Protein AF-A0A0M0JWH8-F1 (afdb_monomer_lite)

Structure (mmCIF, N/CA/C/O backbone):
data_AF-A0A0M0JWH8-F1
#
_entry.id   AF-A0A0M0JWH8-F1
#
loop_
_atom_site.group_PDB
_atom_site.id
_atom_site.type_symbol
_atom_site.label_atom_id
_atom_site.label_alt_id
_atom_site.label_comp_id
_atom_site.label_asym_id
_atom_site.label_entity_id
_atom_site.label_seq_id
_atom_site.pdbx_PDB_ins_code
_atom_site.Cartn_x
_atom_site.Cartn_y
_atom_site.Cartn_z
_atom_site.occupancy
_atom_site.B_iso_or_equiv
_atom_site.auth_seq_id
_atom_site.auth_comp_id
_atom_site.auth_asym_id
_atom_site.auth_atom_id
_atom_site.pdbx_PDB_model_num
ATOM 1 N N . ALA A 1 1 ? 36.323 41.479 20.343 1.00 42.81 1 ALA A N 1
ATOM 2 C CA . ALA A 1 1 ? 35.524 40.242 20.405 1.00 42.81 1 ALA A CA 1
ATOM 3 C C . ALA A 1 1 ? 34.343 40.449 19.475 1.00 42.81 1 ALA A C 1
ATOM 5 O O . ALA A 1 1 ? 33.615 41.409 19.679 1.00 42.81 1 ALA A O 1
ATOM 6 N N . ALA A 1 2 ? 34.270 39.688 18.384 1.00 35.59 2 ALA A N 1
ATOM 7 C CA . ALA A 1 2 ? 33.198 39.810 17.402 1.00 35.59 2 ALA A CA 1
ATOM 8 C C . ALA A 1 2 ? 31.952 39.082 17.929 1.00 35.59 2 ALA A C 1
ATOM 10 O O . ALA A 1 2 ? 32.069 37.946 18.383 1.00 35.59 2 ALA A O 1
ATOM 11 N N . GLU A 1 3 ? 30.804 39.758 17.916 1.00 34.75 3 GLU A N 1
ATOM 12 C CA . GLU A 1 3 ? 29.498 39.186 18.253 1.00 34.75 3 GLU A CA 1
ATOM 13 C C . GLU A 1 3 ? 29.056 38.210 17.155 1.00 34.75 3 GLU A C 1
ATOM 15 O O . GLU A 1 3 ? 29.016 38.563 15.974 1.00 34.75 3 GLU A O 1
ATOM 20 N N . GLU A 1 4 ? 28.730 36.976 17.541 1.00 36.03 4 GLU A N 1
ATOM 21 C CA . GLU A 1 4 ? 28.078 36.006 16.660 1.00 36.03 4 GLU A CA 1
ATOM 22 C C . GLU A 1 4 ? 26.593 36.372 16.473 1.00 36.03 4 GLU A C 1
ATOM 24 O O . GLU A 1 4 ? 25.917 36.715 17.448 1.00 36.03 4 GLU A O 1
ATOM 29 N N . PRO A 1 5 ? 26.045 36.291 15.247 1.00 36.03 5 PRO A N 1
ATOM 30 C CA . PRO A 1 5 ? 24.638 36.581 15.003 1.00 36.03 5 PRO A CA 1
ATOM 31 C C . PRO A 1 5 ? 23.727 35.443 15.510 1.00 36.03 5 PRO A C 1
ATOM 33 O O . PRO A 1 5 ? 24.122 34.273 15.497 1.00 36.03 5 PRO A O 1
ATOM 36 N N . PRO A 1 6 ? 22.483 35.754 15.924 1.00 34.53 6 PRO A N 1
ATOM 37 C CA . PRO A 1 6 ? 21.576 34.780 16.518 1.00 34.53 6 PRO A CA 1
ATOM 38 C C . PRO A 1 6 ? 21.151 33.719 15.499 1.00 34.53 6 PRO A C 1
ATOM 40 O O . PRO A 1 6 ? 20.717 34.016 14.383 1.00 34.53 6 PRO A O 1
ATOM 43 N N . THR A 1 7 ? 21.249 32.457 15.907 1.00 35.84 7 THR A N 1
ATOM 44 C CA . THR A 1 7 ? 20.793 31.300 15.138 1.00 35.84 7 THR A CA 1
ATOM 45 C C . THR A 1 7 ? 19.267 31.289 15.065 1.00 35.84 7 THR A C 1
ATOM 47 O O . THR A 1 7 ? 18.572 31.036 16.046 1.00 35.84 7 THR A O 1
ATOM 50 N N . VAL A 1 8 ? 18.732 31.552 13.873 1.00 34.66 8 VAL A N 1
ATOM 51 C CA . VAL A 1 8 ? 17.313 31.350 13.558 1.00 34.66 8 VAL A CA 1
ATOM 52 C C . VAL A 1 8 ? 17.021 29.841 13.597 1.00 34.66 8 VAL A C 1
ATOM 54 O O . VAL A 1 8 ? 17.705 29.081 12.900 1.00 34.66 8 VAL A O 1
ATOM 57 N N . PRO A 1 9 ? 16.034 29.362 14.378 1.00 31.28 9 PRO A N 1
ATOM 58 C CA . PRO A 1 9 ? 15.646 27.958 14.359 1.00 31.28 9 PRO A CA 1
ATOM 59 C C . PRO A 1 9 ? 15.137 27.588 12.965 1.00 31.28 9 PRO A C 1
ATOM 61 O O . PRO A 1 9 ? 14.167 28.163 12.475 1.00 31.28 9 PRO A O 1
ATOM 64 N N . LYS A 1 10 ? 15.793 26.619 12.319 1.00 32.31 10 LYS A N 1
ATOM 65 C CA . LYS A 1 10 ? 15.297 26.023 11.076 1.00 32.31 10 LYS A CA 1
ATOM 66 C C . LYS A 1 10 ? 13.922 25.415 11.349 1.00 32.31 10 LYS A C 1
ATOM 68 O O . LYS A 1 10 ? 13.811 24.473 12.135 1.00 32.31 10 LYS A O 1
ATOM 73 N N . GLU A 1 11 ? 12.897 25.938 10.683 1.00 28.02 11 GLU A N 1
ATOM 74 C CA . GLU A 1 11 ? 11.601 25.278 10.569 1.00 28.02 11 GLU A CA 1
ATOM 75 C C . GLU A 1 11 ? 11.820 23.827 10.135 1.00 28.02 11 GLU A C 1
ATOM 77 O O . GLU A 1 11 ? 12.423 23.538 9.095 1.00 28.02 11 GLU A O 1
ATOM 82 N N . LYS A 1 12 ? 11.341 22.893 10.959 1.00 27.98 12 LYS A N 1
ATOM 83 C CA . LYS A 1 12 ? 11.212 21.496 10.562 1.00 27.98 12 LYS A CA 1
ATOM 84 C C . LYS A 1 12 ? 10.189 21.458 9.432 1.00 27.98 12 LYS A C 1
ATOM 86 O O . LYS A 1 12 ? 8.992 21.536 9.687 1.00 27.98 12 LYS A O 1
ATOM 91 N N . ARG A 1 13 ? 10.663 21.328 8.188 1.00 27.75 13 ARG A N 1
ATOM 92 C CA . ARG A 1 13 ? 9.831 20.856 7.076 1.00 27.75 13 ARG A CA 1
ATOM 93 C C . ARG A 1 13 ? 9.128 19.586 7.549 1.00 27.75 13 ARG A C 1
ATOM 95 O O . ARG A 1 13 ? 9.796 18.609 7.888 1.00 27.75 13 ARG A O 1
ATOM 102 N N . GLY A 1 14 ? 7.801 19.643 7.627 1.00 26.75 14 GLY A N 1
ATOM 103 C CA . GLY A 1 14 ? 6.960 18.500 7.940 1.00 26.75 14 GLY A CA 1
ATOM 104 C C . GLY A 1 14 ? 7.231 17.395 6.929 1.00 26.75 14 GLY A C 1
ATOM 105 O O . GLY A 1 14 ? 6.868 17.511 5.763 1.00 26.75 14 GLY A O 1
ATOM 106 N N . GLY A 1 15 ? 7.921 16.348 7.373 1.00 25.06 15 GLY A N 1
ATOM 107 C CA . GLY A 1 15 ? 8.004 15.103 6.635 1.00 25.06 15 GLY A CA 1
ATOM 108 C C . GLY A 1 15 ? 6.653 14.415 6.739 1.00 25.06 15 GLY A C 1
ATOM 109 O O . GLY A 1 15 ? 6.303 13.909 7.802 1.00 25.06 15 GLY A O 1
ATOM 110 N N . SER A 1 16 ? 5.894 14.405 5.648 1.00 31.00 16 SER A N 1
ATOM 111 C CA . SER A 1 16 ? 4.819 13.439 5.450 1.00 31.00 16 SER A CA 1
ATOM 112 C C . SER A 1 16 ? 5.460 12.051 5.368 1.00 31.00 16 SER A C 1
ATOM 114 O O . SER A 1 16 ? 5.887 11.610 4.300 1.00 31.00 16 SER A O 1
ATOM 116 N N . GLY A 1 17 ? 5.600 11.386 6.513 1.00 29.92 17 GLY A N 1
ATOM 117 C CA . GLY A 1 17 ? 6.014 9.988 6.607 1.00 29.92 17 GLY A CA 1
ATOM 118 C C . GLY A 1 17 ? 4.892 9.070 6.127 1.00 29.92 17 GLY A C 1
ATOM 119 O O . GLY A 1 17 ? 4.278 8.386 6.931 1.00 29.92 17 GLY A O 1
ATOM 120 N N . GLY A 1 18 ? 4.582 9.116 4.831 1.00 31.77 18 GLY A N 1
ATOM 121 C CA . GLY A 1 18 ? 3.594 8.269 4.156 1.00 31.77 18 GLY A CA 1
ATOM 122 C C . GLY A 1 18 ? 4.252 7.065 3.485 1.00 31.77 18 GLY A C 1
ATOM 123 O O . GLY A 1 18 ? 4.118 6.883 2.277 1.00 31.77 18 GLY A O 1
ATOM 124 N N . GLY A 1 19 ? 5.046 6.307 4.243 1.00 34.28 19 GLY A N 1
ATOM 125 C CA . GLY A 1 19 ? 5.592 5.024 3.796 1.00 34.28 19 GLY A CA 1
ATOM 126 C C . GLY A 1 19 ? 4.713 3.873 4.293 1.00 34.28 19 GLY A C 1
ATOM 127 O O . GLY A 1 19 ? 4.148 4.006 5.376 1.00 34.28 19 GLY A O 1
ATOM 128 N N . PRO A 1 20 ? 4.593 2.762 3.545 1.00 44.62 20 PRO A N 1
ATOM 129 C CA . PRO A 1 20 ? 3.779 1.625 3.962 1.00 44.62 20 PRO A CA 1
ATOM 130 C C . PRO A 1 20 ? 4.203 1.086 5.333 1.00 44.62 20 PRO A C 1
ATOM 132 O O . PRO A 1 20 ? 5.379 1.127 5.706 1.00 44.62 20 PRO A O 1
ATOM 135 N N . LEU A 1 21 ? 3.228 0.582 6.093 1.00 50.22 21 LEU A N 1
ATOM 136 C CA . LEU A 1 21 ? 3.466 0.027 7.418 1.00 50.22 21 LEU A CA 1
ATOM 137 C C . LEU A 1 21 ? 4.026 -1.381 7.229 1.00 50.22 21 LEU A C 1
ATOM 139 O O . LEU A 1 21 ? 3.286 -2.352 7.076 1.00 50.22 21 LEU A O 1
ATOM 143 N N . TYR A 1 22 ? 5.353 -1.496 7.245 1.00 42.81 22 TYR A N 1
ATOM 144 C CA . TYR A 1 22 ? 6.014 -2.786 7.387 1.00 42.81 22 TYR A CA 1
ATOM 145 C C . TYR A 1 22 ? 5.695 -3.317 8.785 1.00 42.81 22 TYR A C 1
ATOM 147 O O . TYR A 1 22 ? 6.278 -2.886 9.781 1.00 42.81 22 TYR A O 1
ATOM 155 N N . VAL A 1 23 ? 4.706 -4.209 8.859 1.00 42.69 23 VAL A N 1
ATOM 156 C CA . VAL A 1 23 ? 4.233 -4.814 10.106 1.00 42.69 23 VAL A CA 1
ATOM 157 C C . VAL A 1 23 ? 5.424 -5.425 10.844 1.00 42.69 23 VAL A C 1
ATOM 159 O O . VAL A 1 23 ? 6.071 -6.358 10.362 1.00 42.69 23 VAL A O 1
ATOM 162 N N . GLN A 1 24 ? 5.718 -4.895 12.029 1.00 37.91 24 GLN A N 1
ATOM 163 C CA . GLN A 1 24 ? 6.741 -5.421 12.920 1.00 37.91 24 GLN A CA 1
ATOM 164 C C . GLN A 1 24 ? 6.285 -6.808 13.413 1.00 37.91 24 GLN A C 1
ATOM 166 O O . GLN A 1 24 ? 5.432 -6.920 14.283 1.00 37.91 24 GLN A O 1
ATOM 171 N N . GLY A 1 25 ? 6.824 -7.872 12.807 1.00 35.69 25 GLY A N 1
ATOM 172 C CA . GLY A 1 25 ? 6.845 -9.245 13.327 1.00 35.69 25 GLY A CA 1
ATOM 173 C C . GLY A 1 25 ? 5.521 -9.814 13.857 1.00 35.69 25 GLY A C 1
ATOM 174 O O . GLY A 1 25 ? 5.351 -9.954 15.065 1.00 35.69 25 GLY A O 1
ATOM 175 N N . TYR A 1 26 ? 4.627 -10.261 12.971 1.00 39.44 26 TYR A N 1
ATOM 176 C CA . TYR A 1 26 ? 3.437 -11.019 13.379 1.00 39.44 26 TYR A CA 1
ATOM 177 C C . TYR A 1 26 ? 3.696 -12.539 13.337 1.00 39.44 26 TYR A C 1
ATOM 179 O O . TYR A 1 26 ? 3.990 -13.086 12.274 1.00 39.44 26 TYR A O 1
ATOM 187 N N . ARG A 1 27 ? 3.574 -13.236 14.480 1.00 31.52 27 ARG A N 1
ATOM 188 C CA . ARG A 1 27 ? 3.570 -14.716 14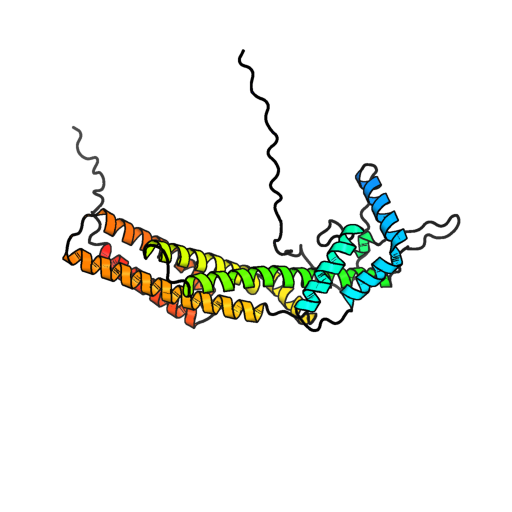.575 1.00 31.52 27 ARG A CA 1
ATOM 189 C C . ARG A 1 27 ? 2.148 -15.273 14.345 1.00 31.52 27 ARG A C 1
ATOM 191 O O . ARG A 1 27 ? 1.199 -14.603 14.741 1.00 31.52 27 ARG A O 1
ATOM 198 N N . PRO A 1 28 ? 1.975 -16.480 13.769 1.00 35.69 28 PRO A N 1
ATOM 199 C CA . PRO A 1 28 ? 0.660 -17.116 13.651 1.00 35.69 28 PRO A CA 1
ATOM 200 C C . PRO A 1 28 ? 0.138 -17.564 15.034 1.00 35.69 28 PRO A C 1
ATOM 202 O O . PRO A 1 28 ? 0.901 -18.096 15.841 1.00 35.69 28 PRO A O 1
ATOM 205 N N . GLU A 1 29 ? -1.143 -17.308 15.320 1.00 45.59 29 GLU A N 1
ATOM 206 C CA . GLU A 1 29 ? -1.825 -17.511 16.617 1.00 45.59 29 GLU A CA 1
ATOM 207 C C . GLU A 1 29 ? -2.342 -18.953 16.824 1.00 45.59 29 GLU A C 1
ATOM 209 O O . GLU A 1 29 ? -2.781 -19.551 15.852 1.00 45.59 29 GLU A O 1
ATOM 214 N N . VAL A 1 30 ? -2.387 -19.444 18.084 1.00 34.66 30 VAL A N 1
ATOM 215 C CA . VAL A 1 30 ? -3.575 -20.073 18.748 1.00 34.66 30 VAL A CA 1
ATOM 216 C C . VAL A 1 30 ? -3.437 -19.987 20.290 1.00 34.66 30 VAL A C 1
ATOM 218 O O . VAL A 1 30 ? -3.543 -20.976 21.014 1.00 34.66 30 VAL A O 1
ATOM 221 N N . VAL A 1 31 ? -3.159 -18.808 20.843 1.00 39.09 31 VAL A N 1
ATOM 222 C CA . VAL A 1 31 ? -3.282 -18.580 22.296 1.00 39.09 31 VAL A CA 1
ATOM 223 C C . VAL A 1 31 ? -3.990 -17.247 22.453 1.00 39.09 31 VAL A C 1
ATOM 225 O O . VAL A 1 31 ? -3.528 -16.275 21.859 1.00 39.09 31 VAL A O 1
ATOM 228 N N . LYS A 1 32 ? -5.102 -17.192 23.206 1.00 45.38 32 LYS A N 1
ATOM 229 C CA . LYS A 1 32 ? -5.720 -15.916 23.607 1.00 45.38 32 LYS A CA 1
ATOM 230 C C . LYS A 1 32 ? -4.598 -15.015 24.122 1.00 45.38 32 LYS A C 1
ATOM 232 O O . LYS A 1 32 ? -3.986 -15.350 25.137 1.00 45.38 32 LYS A O 1
ATOM 237 N N . LYS A 1 33 ? -4.275 -13.943 23.392 1.00 55.84 33 LYS A N 1
ATOM 238 C CA . LYS A 1 33 ? -3.241 -12.998 23.816 1.00 55.84 33 LYS A CA 1
ATOM 239 C C . LYS A 1 33 ? -3.639 -12.473 25.192 1.00 55.84 33 LYS A C 1
ATOM 241 O O . LYS A 1 33 ? -4.746 -11.976 25.384 1.00 55.84 33 LYS A O 1
ATOM 246 N N . THR A 1 34 ? -2.748 -12.619 26.165 1.00 66.06 34 THR A N 1
ATOM 247 C CA . THR A 1 34 ? -2.891 -11.930 27.444 1.00 66.06 34 THR A CA 1
ATOM 248 C C . THR A 1 34 ? -2.797 -10.435 27.155 1.00 66.06 34 THR A C 1
ATOM 250 O O . THR A 1 34 ? -1.824 -9.999 26.546 1.00 66.06 34 THR A O 1
ATOM 253 N N . ARG A 1 35 ? -3.814 -9.657 27.535 1.00 75.56 35 ARG A N 1
ATOM 254 C CA . ARG A 1 35 ? -3.833 -8.208 27.290 1.00 75.56 35 ARG A CA 1
ATOM 255 C C . ARG A 1 35 ? -2.775 -7.518 28.146 1.00 75.56 35 ARG A C 1
ATOM 257 O O . ARG A 1 35 ? -2.610 -7.845 29.326 1.00 75.56 35 ARG A O 1
ATOM 264 N N . HIS A 1 36 ? -2.056 -6.571 27.559 1.00 71.94 36 HIS A N 1
ATOM 265 C CA . HIS A 1 36 ? -0.903 -5.918 28.172 1.00 71.94 36 HIS A CA 1
ATOM 266 C C . HIS A 1 36 ? -1.046 -4.390 28.115 1.00 71.94 36 HIS A C 1
ATOM 268 O O . HIS A 1 36 ? -0.261 -3.718 27.444 1.00 71.94 36 HIS A O 1
ATOM 274 N N . PRO A 1 37 ? -2.010 -3.800 28.853 1.00 74.06 37 PRO A N 1
ATOM 275 C CA . PRO A 1 37 ? -2.165 -2.349 28.896 1.00 74.06 37 PRO A CA 1
ATOM 276 C C . PRO A 1 37 ? -0.864 -1.692 29.372 1.00 74.06 37 PRO A C 1
ATOM 278 O O . PRO A 1 37 ? -0.324 -2.039 30.430 1.00 74.06 37 PRO A O 1
ATOM 281 N N . LYS A 1 38 ? -0.348 -0.711 28.620 1.00 75.69 38 LYS A N 1
ATOM 282 C CA . LYS A 1 38 ? 0.916 -0.053 28.975 1.00 75.69 38 LYS A CA 1
ATOM 283 C C . LYS A 1 38 ? 0.771 0.687 30.299 1.00 75.69 38 LYS A C 1
ATOM 285 O O . LYS A 1 38 ? -0.039 1.610 30.435 1.00 75.69 38 LYS A O 1
ATOM 290 N N . GLN A 1 39 ? 1.627 0.338 31.254 1.00 70.25 39 GLN A N 1
ATOM 291 C CA . GLN A 1 39 ? 1.740 1.047 32.522 1.00 70.25 39 GLN A CA 1
ATOM 292 C C . GLN A 1 39 ? 2.469 2.376 32.314 1.00 70.25 39 GLN A C 1
ATOM 294 O O . GLN A 1 39 ? 3.685 2.417 32.146 1.00 70.25 39 GLN A O 1
ATOM 299 N N . VAL A 1 40 ? 1.725 3.481 32.340 1.00 70.44 40 VAL A N 1
ATOM 300 C CA . VAL A 1 40 ? 2.310 4.825 32.281 1.00 70.44 40 VAL A CA 1
ATOM 301 C C . VAL A 1 40 ? 2.591 5.311 33.698 1.00 70.44 40 VAL A C 1
ATOM 303 O O . VAL A 1 40 ? 1.674 5.488 34.504 1.00 70.44 40 VAL A O 1
ATOM 306 N N . GLN A 1 41 ? 3.869 5.526 34.011 1.00 56.81 41 GLN A N 1
ATOM 307 C CA . GLN A 1 41 ? 4.282 6.130 35.276 1.00 56.81 41 GLN A CA 1
ATOM 308 C C . GLN A 1 41 ? 4.093 7.657 35.239 1.00 56.81 41 GLN A C 1
ATOM 310 O O . GLN A 1 41 ? 3.977 8.266 34.178 1.00 56.81 41 GLN A O 1
ATOM 315 N N . LYS A 1 42 ? 3.973 8.263 36.428 1.00 69.00 42 LYS A N 1
ATOM 316 C CA . LYS A 1 42 ? 3.608 9.676 36.656 1.00 69.00 42 LYS A CA 1
ATOM 317 C C . LYS A 1 42 ? 4.301 10.647 35.685 1.00 69.00 42 LYS A C 1
ATOM 319 O O . LYS A 1 42 ? 5.472 10.487 35.374 1.00 69.00 42 LYS A O 1
ATOM 324 N N . GLY A 1 43 ? 3.606 11.720 35.307 1.00 79.88 43 GLY A N 1
ATOM 325 C CA . GLY A 1 43 ? 4.173 12.801 34.500 1.00 79.88 43 GLY A CA 1
ATOM 326 C C . GLY A 1 43 ? 3.227 13.281 33.404 1.00 79.88 43 GLY A C 1
ATOM 327 O O . GLY A 1 43 ? 2.014 13.071 33.476 1.00 79.88 43 GLY A O 1
ATOM 328 N N . LEU A 1 44 ? 3.796 13.927 32.385 1.00 78.19 44 LEU A N 1
ATOM 329 C CA . LEU A 1 44 ? 3.060 14.484 31.246 1.00 78.19 44 LEU A CA 1
ATOM 330 C C . LEU A 1 44 ? 2.268 13.395 30.499 1.00 78.19 44 LEU A C 1
ATOM 332 O O . LEU A 1 44 ? 1.090 13.580 30.206 1.00 78.19 44 LEU A O 1
ATOM 336 N N . GLU A 1 45 ? 2.885 12.232 30.271 1.00 80.00 45 GLU A N 1
ATOM 337 C CA . GLU A 1 45 ? 2.272 11.086 29.583 1.00 80.00 45 GLU A CA 1
ATOM 338 C C . GLU A 1 45 ? 1.043 10.555 30.339 1.00 80.00 45 GLU A C 1
ATOM 340 O O . GLU A 1 45 ? 0.008 10.287 29.733 1.00 80.00 45 GLU A O 1
ATOM 345 N N . ALA A 1 46 ? 1.093 10.505 31.676 1.00 81.19 46 ALA A N 1
ATOM 346 C CA . ALA A 1 46 ? -0.052 10.106 32.496 1.00 81.19 46 ALA A CA 1
ATOM 347 C C . ALA A 1 46 ? -1.215 11.111 32.396 1.00 81.19 46 ALA A C 1
ATOM 349 O O . ALA A 1 46 ? -2.383 10.717 32.378 1.00 81.19 46 ALA A O 1
ATOM 350 N N . ALA A 1 47 ? -0.914 12.412 32.300 1.00 81.88 47 ALA A N 1
ATOM 351 C CA . ALA A 1 47 ? -1.928 13.446 32.100 1.00 81.88 47 ALA A CA 1
ATOM 352 C C . ALA A 1 47 ? -2.569 13.356 30.704 1.00 81.88 47 ALA A C 1
ATOM 354 O O . ALA A 1 47 ? -3.793 13.454 30.590 1.00 81.88 47 ALA A O 1
ATOM 355 N N . PHE A 1 48 ? -1.770 13.111 29.659 1.00 83.56 48 PHE A N 1
ATOM 356 C CA . PHE A 1 48 ? -2.270 12.847 28.307 1.00 83.56 48 PHE A CA 1
ATOM 357 C C . PHE A 1 48 ? -3.144 11.592 28.261 1.00 83.56 48 PHE A C 1
ATOM 359 O O . PHE A 1 48 ? -4.271 11.656 27.768 1.00 83.56 48 PHE A O 1
ATOM 366 N N . ARG A 1 49 ? -2.691 10.486 28.864 1.00 84.69 49 ARG A N 1
ATOM 367 C CA . ARG A 1 49 ? -3.466 9.241 28.944 1.00 84.69 49 ARG A CA 1
ATOM 368 C C . ARG A 1 49 ? -4.781 9.440 29.689 1.00 84.69 49 ARG A C 1
ATOM 370 O O . ARG A 1 49 ? -5.813 8.954 29.240 1.00 84.69 49 ARG A O 1
ATOM 377 N N . LYS A 1 50 ? -4.787 10.219 30.777 1.00 86.19 50 LYS A N 1
ATOM 378 C CA . LYS A 1 50 ? -6.017 10.566 31.506 1.00 86.19 50 LYS A CA 1
ATOM 379 C C . LYS A 1 50 ? -7.003 11.359 30.639 1.00 86.19 50 LYS A C 1
ATOM 381 O O . LYS A 1 50 ? -8.194 11.070 30.693 1.00 86.19 50 LYS A O 1
ATOM 386 N N . ARG A 1 51 ? -6.530 12.325 29.839 1.00 86.62 51 ARG A N 1
ATOM 387 C CA . ARG A 1 51 ? -7.380 13.091 28.904 1.00 86.62 51 ARG A CA 1
ATOM 388 C C . ARG A 1 51 ? -7.976 12.199 27.816 1.00 86.62 51 ARG A C 1
ATOM 390 O O . ARG A 1 51 ? -9.175 12.259 27.582 1.00 86.62 51 ARG A O 1
ATOM 397 N N . GLN A 1 52 ? -7.165 11.340 27.205 1.00 88.25 52 GLN A N 1
ATOM 398 C CA . GLN A 1 52 ? -7.648 10.394 26.198 1.00 88.25 52 GLN A CA 1
ATOM 399 C C . GLN A 1 52 ? -8.624 9.364 26.792 1.00 88.25 52 GLN A C 1
ATOM 401 O O . GLN A 1 52 ? -9.638 9.068 26.179 1.00 88.25 52 GLN A O 1
ATOM 406 N N . ASN A 1 53 ? -8.380 8.860 28.009 1.00 90.44 53 ASN A N 1
ATOM 407 C CA . ASN A 1 53 ? -9.325 7.964 28.690 1.00 90.44 53 ASN A CA 1
ATOM 408 C C . ASN A 1 53 ? -10.666 8.647 28.975 1.00 90.44 53 ASN A C 1
ATOM 410 O O . ASN A 1 53 ? -11.702 7.997 28.891 1.00 90.44 53 ASN A O 1
ATOM 414 N N . LEU A 1 54 ? -10.655 9.942 29.310 1.00 90.12 54 LEU A N 1
ATOM 415 C CA . LEU A 1 54 ? -11.887 10.710 29.469 1.00 90.12 54 LEU A CA 1
ATOM 416 C C . LEU A 1 54 ? -12.642 10.810 28.136 1.00 90.12 54 LEU A C 1
ATOM 418 O O . LEU A 1 54 ? -13.829 10.516 28.112 1.00 90.12 54 LEU A O 1
ATOM 422 N N . ALA A 1 55 ? -11.950 11.117 27.035 1.00 90.12 55 ALA A N 1
ATOM 423 C CA . ALA A 1 55 ? -12.558 11.169 25.704 1.00 90.12 55 ALA A CA 1
ATOM 424 C C . ALA A 1 55 ? -13.146 9.812 25.269 1.00 90.12 55 ALA A C 1
ATOM 426 O O . ALA A 1 55 ? -14.276 9.760 24.791 1.00 90.12 55 ALA A O 1
ATOM 427 N N . LEU A 1 56 ? -12.420 8.710 25.494 1.00 93.00 56 LEU A N 1
ATOM 428 C CA . LEU A 1 56 ? -12.904 7.348 25.231 1.00 93.00 56 LEU A CA 1
ATOM 429 C C . LEU A 1 56 ? -14.136 7.000 26.071 1.00 93.00 56 LEU A C 1
ATOM 431 O O . LEU A 1 56 ? -15.029 6.311 25.590 1.00 93.00 56 LEU A O 1
ATOM 435 N N . LYS A 1 57 ? -14.201 7.486 27.315 1.00 92.12 57 LYS A N 1
ATOM 436 C CA . LYS A 1 57 ? -15.360 7.292 28.188 1.00 92.12 57 LYS A CA 1
ATOM 437 C C . LYS A 1 57 ? -16.565 8.122 27.743 1.00 92.12 57 LYS A C 1
ATOM 439 O O . LYS A 1 57 ? -17.679 7.613 27.749 1.00 92.12 57 LYS A O 1
ATOM 444 N N . GLU A 1 58 ? -16.352 9.378 27.360 1.00 93.31 58 GLU A N 1
ATOM 445 C CA . GLU A 1 58 ? -17.410 10.280 26.883 1.00 93.31 58 GLU A CA 1
ATOM 446 C C . GLU A 1 58 ? -17.989 9.835 25.533 1.00 93.31 58 GLU A C 1
ATOM 448 O O . GLU A 1 58 ? -19.182 10.003 25.302 1.00 93.31 58 GLU A O 1
ATOM 453 N N . ARG A 1 59 ? -17.167 9.231 24.665 1.00 94.38 59 ARG A N 1
ATOM 454 C CA . ARG A 1 59 ? -17.543 8.804 23.305 1.00 94.38 59 ARG A CA 1
ATOM 455 C C . ARG A 1 59 ? -17.603 7.288 23.132 1.00 94.38 59 ARG A C 1
ATOM 457 O O . ARG A 1 59 ? -17.459 6.786 22.022 1.00 94.38 59 ARG A O 1
ATOM 464 N N . ARG A 1 60 ? -17.791 6.537 24.218 1.00 94.44 60 ARG A N 1
ATOM 465 C CA . ARG A 1 60 ? -17.679 5.070 24.235 1.00 94.44 60 ARG A CA 1
ATOM 466 C C . ARG A 1 60 ? -18.484 4.400 23.117 1.00 94.44 60 ARG A C 1
ATOM 468 O O . ARG A 1 60 ? -17.939 3.576 22.387 1.00 94.44 60 ARG A O 1
ATOM 475 N N . ASP A 1 61 ? -19.755 4.764 22.966 1.00 95.56 61 ASP A N 1
ATOM 476 C CA . ASP A 1 61 ? -20.643 4.129 21.983 1.00 95.56 61 ASP A CA 1
ATOM 477 C C . ASP A 1 61 ? -20.281 4.494 20.540 1.00 95.56 61 ASP A C 1
ATOM 479 O O . ASP A 1 61 ? -20.326 3.638 19.658 1.00 95.56 61 ASP A O 1
ATOM 483 N N . GLU A 1 62 ? -19.850 5.733 20.302 1.00 96.62 62 GLU A N 1
ATOM 484 C CA . GLU A 1 62 ? -19.348 6.166 18.996 1.00 96.62 62 GLU A CA 1
ATOM 485 C C . GLU A 1 62 ? -18.056 5.427 18.616 1.00 96.62 62 GLU A C 1
ATOM 487 O O . GLU A 1 62 ? -17.905 4.996 17.474 1.00 96.62 62 GLU A O 1
ATOM 492 N N . VAL A 1 63 ? -17.148 5.220 19.577 1.00 96.81 63 VAL A N 1
ATOM 493 C CA . VAL A 1 63 ? -15.910 4.452 19.377 1.00 96.81 63 VAL A CA 1
ATOM 494 C C . VAL A 1 63 ? -16.233 3.006 19.020 1.00 96.81 63 VAL A C 1
ATOM 496 O O . VAL A 1 63 ? -15.720 2.497 18.026 1.00 96.81 63 VAL A O 1
ATOM 499 N N . VAL A 1 64 ? -17.123 2.349 19.768 1.00 97.00 64 VAL A N 1
ATOM 500 C CA . VAL A 1 64 ? -17.542 0.972 19.460 1.00 97.00 64 VAL A CA 1
ATOM 501 C C . VAL A 1 64 ? -18.225 0.898 18.091 1.00 97.00 64 VAL A C 1
ATOM 503 O O . VAL A 1 64 ? -17.961 -0.032 17.327 1.00 97.00 64 VAL A O 1
ATOM 506 N N . ALA A 1 65 ? -19.062 1.878 17.741 1.00 97.38 65 ALA A N 1
ATOM 507 C CA . ALA A 1 65 ? -19.685 1.950 16.423 1.00 97.38 65 ALA A CA 1
ATOM 508 C C . ALA A 1 65 ? -18.638 2.094 15.305 1.00 97.38 65 ALA A C 1
ATOM 510 O O . ALA A 1 65 ? -18.702 1.362 14.320 1.00 97.38 65 ALA A O 1
ATOM 511 N N . ALA A 1 66 ? -17.644 2.968 15.475 1.00 97.25 66 ALA A N 1
ATOM 512 C CA . ALA A 1 66 ? -16.553 3.151 14.521 1.00 97.25 66 ALA A CA 1
ATOM 513 C C . ALA A 1 66 ? -15.718 1.871 14.342 1.00 97.25 66 ALA A C 1
ATOM 515 O O . ALA A 1 66 ? -15.445 1.466 13.213 1.00 97.25 66 ALA A O 1
ATOM 516 N N . LEU A 1 67 ? -15.377 1.182 15.436 1.00 97.75 67 LEU A N 1
ATOM 517 C CA . LEU A 1 67 ? -14.651 -0.091 15.383 1.00 97.75 67 LEU A CA 1
ATOM 518 C C . LEU A 1 67 ? -15.463 -1.179 14.672 1.00 97.75 67 LEU A C 1
ATOM 520 O O . LEU A 1 67 ? -14.924 -1.897 13.836 1.00 97.75 67 LEU A O 1
ATOM 524 N N . ARG A 1 68 ? -16.772 -1.274 14.938 1.00 97.56 68 ARG A N 1
ATOM 525 C CA . ARG A 1 68 ? -17.663 -2.223 14.246 1.00 97.56 68 ARG A CA 1
ATOM 526 C C . ARG A 1 68 ? -17.783 -1.930 12.758 1.00 97.56 68 ARG A C 1
ATOM 528 O O . ARG A 1 68 ? -17.775 -2.872 11.970 1.00 97.56 68 ARG A O 1
ATOM 535 N N . ARG A 1 69 ? -17.872 -0.651 12.378 1.00 96.88 69 ARG A N 1
ATOM 536 C CA . ARG A 1 69 ? -17.847 -0.240 10.968 1.00 96.88 69 ARG A CA 1
ATOM 537 C C . ARG A 1 69 ? -16.574 -0.747 10.301 1.00 96.88 69 ARG A C 1
ATOM 539 O O . ARG A 1 69 ? -16.638 -1.497 9.338 1.00 96.88 69 ARG A O 1
ATOM 546 N N . VAL A 1 70 ? -15.413 -0.462 10.882 1.00 96.50 70 VAL A N 1
ATOM 547 C CA . VAL A 1 70 ? -14.134 -0.931 10.327 1.00 96.50 70 VAL A CA 1
ATOM 548 C C . VAL A 1 70 ? -14.059 -2.452 10.277 1.00 96.50 70 VAL A C 1
ATOM 550 O O . VAL A 1 70 ? -13.640 -2.995 9.264 1.00 96.50 70 VAL A O 1
ATOM 553 N N . ALA A 1 71 ? -14.485 -3.156 11.324 1.00 95.88 71 ALA A N 1
ATOM 554 C CA . ALA A 1 71 ? -14.380 -4.609 11.394 1.00 95.88 71 ALA A CA 1
ATOM 555 C C . ALA A 1 71 ? -15.320 -5.337 10.417 1.00 95.88 71 ALA A C 1
ATOM 557 O O . ALA A 1 71 ? -14.923 -6.356 9.857 1.00 95.88 71 ALA A O 1
ATOM 558 N N . PHE A 1 72 ? -16.536 -4.825 10.189 1.00 94.62 72 PHE A N 1
ATOM 559 C CA . PHE A 1 72 ? -17.605 -5.612 9.558 1.00 94.62 72 PHE A CA 1
ATOM 560 C C . PHE A 1 72 ? -18.369 -4.918 8.430 1.00 94.62 72 PHE A C 1
ATOM 562 O O . PHE A 1 72 ? -19.137 -5.587 7.743 1.00 94.62 72 PHE A O 1
ATOM 569 N N . GLU A 1 73 ? -18.199 -3.609 8.216 1.00 95.12 73 GLU A N 1
ATOM 570 C CA . GLU A 1 73 ? -18.892 -2.914 7.124 1.00 95.12 73 GLU A CA 1
ATOM 571 C C . GLU A 1 73 ? -18.453 -3.522 5.781 1.00 95.12 73 GLU A C 1
ATOM 573 O O . GLU A 1 73 ? -17.243 -3.648 5.538 1.00 95.12 73 GLU A O 1
ATOM 578 N N . PRO A 1 74 ? -19.394 -3.967 4.929 1.00 94.00 74 PRO A N 1
ATOM 579 C CA . PRO A 1 74 ? -19.057 -4.489 3.615 1.00 94.00 74 PRO A CA 1
ATOM 580 C C . PRO A 1 74 ? -18.508 -3.361 2.740 1.00 94.00 74 PRO A C 1
ATOM 582 O O . PRO A 1 74 ? -18.988 -2.231 2.785 1.00 94.00 74 PRO A O 1
ATOM 585 N N . LEU A 1 75 ? -17.492 -3.675 1.941 1.00 95.62 75 LEU A N 1
ATOM 586 C CA . LEU A 1 75 ? -16.851 -2.724 1.038 1.00 95.62 75 LEU A CA 1
ATOM 587 C C . LEU A 1 75 ? -17.097 -3.180 -0.396 1.00 95.62 75 LEU A C 1
ATOM 589 O O . LEU A 1 75 ? -16.627 -4.245 -0.787 1.00 95.62 75 LEU A O 1
ATOM 593 N N . GLU A 1 76 ? -17.850 -2.388 -1.155 1.00 93.56 76 GLU A N 1
ATOM 594 C CA . GLU A 1 76 ? -18.211 -2.720 -2.540 1.00 93.56 76 GLU A CA 1
ATOM 595 C C . GLU A 1 76 ? -17.053 -2.468 -3.514 1.00 93.56 76 GLU A C 1
ATOM 597 O O . GLU A 1 76 ? -16.834 -3.247 -4.438 1.00 93.56 76 GLU A O 1
ATOM 602 N N . ASP A 1 77 ? -16.301 -1.387 -3.297 1.00 95.00 77 ASP A N 1
ATOM 603 C CA . ASP A 1 77 ? -15.221 -0.949 -4.176 1.00 95.00 77 ASP A CA 1
ATOM 604 C C . ASP A 1 77 ? -14.081 -0.248 -3.412 1.00 95.00 77 ASP A C 1
ATOM 606 O O . ASP A 1 77 ? -14.148 0.010 -2.205 1.00 95.00 77 ASP A O 1
ATOM 610 N N . GLU A 1 78 ? -13.004 0.070 -4.134 1.00 93.12 78 GLU A N 1
ATOM 611 C CA . GLU A 1 78 ? -11.860 0.808 -3.590 1.00 93.12 78 GLU A CA 1
ATOM 612 C C . GLU A 1 78 ? -12.227 2.191 -3.052 1.00 93.12 78 GLU A C 1
ATOM 614 O O . GLU A 1 78 ? -11.617 2.666 -2.094 1.00 93.12 78 GLU A O 1
ATOM 619 N N . GLY A 1 79 ? -13.204 2.863 -3.664 1.00 94.38 79 GLY A N 1
ATOM 620 C CA . GLY A 1 79 ? -13.647 4.180 -3.223 1.00 94.38 79 GLY A CA 1
ATOM 621 C C . GLY A 1 79 ? -14.294 4.109 -1.842 1.00 94.38 79 GLY A C 1
ATOM 622 O O . GLY A 1 79 ? -14.013 4.948 -0.987 1.00 94.38 79 GLY A O 1
ATOM 623 N N . ALA A 1 80 ? -15.117 3.090 -1.601 1.00 95.38 80 ALA A N 1
ATOM 624 C CA . ALA A 1 80 ? -15.709 2.792 -0.306 1.00 95.38 80 ALA A CA 1
ATOM 625 C C . ALA A 1 80 ? -14.633 2.455 0.731 1.00 95.38 80 ALA A C 1
ATOM 627 O O . ALA A 1 80 ? -14.679 2.990 1.839 1.00 95.38 80 ALA A O 1
ATOM 628 N N . LEU A 1 81 ? -13.629 1.652 0.357 1.00 96.69 81 LEU A N 1
ATOM 629 C CA . LEU A 1 81 ? -12.494 1.342 1.228 1.00 96.69 81 LEU A CA 1
ATOM 630 C C . LEU A 1 81 ? -11.760 2.612 1.662 1.00 96.69 81 LEU A C 1
ATOM 632 O O . LEU A 1 81 ? -11.574 2.827 2.859 1.00 96.69 81 LEU A O 1
ATOM 636 N N . ARG A 1 82 ? -11.374 3.473 0.713 1.00 94.12 82 ARG A N 1
ATOM 637 C CA . ARG A 1 82 ? -10.625 4.703 1.020 1.00 94.12 82 ARG A CA 1
ATOM 638 C C . ARG A 1 82 ? -11.446 5.673 1.861 1.00 94.12 82 ARG A C 1
ATOM 640 O O . ARG A 1 82 ? -10.921 6.214 2.826 1.00 94.12 82 ARG A O 1
ATOM 647 N N . ARG A 1 83 ? -12.741 5.844 1.561 1.00 95.06 83 ARG A N 1
ATOM 648 C CA . ARG A 1 83 ? -13.643 6.677 2.377 1.00 95.06 83 ARG A CA 1
ATOM 649 C C . ARG A 1 83 ? -13.721 6.177 3.816 1.00 95.06 83 ARG A C 1
ATOM 651 O O . ARG A 1 83 ? -13.469 6.956 4.731 1.00 95.06 83 ARG A O 1
ATOM 658 N N . LEU A 1 84 ? -13.997 4.885 4.015 1.00 95.94 84 LEU A N 1
ATOM 659 C CA . LEU A 1 84 ? -14.079 4.303 5.355 1.00 95.94 84 LEU A CA 1
ATOM 660 C C . LEU A 1 84 ? -12.746 4.441 6.104 1.00 95.94 84 LEU A C 1
ATOM 662 O O . LEU A 1 84 ? -12.738 4.824 7.275 1.00 95.94 84 LEU A O 1
ATOM 666 N N . PHE A 1 85 ? -11.626 4.176 5.423 1.00 95.56 85 PHE A N 1
ATOM 667 C CA . PHE A 1 85 ? -10.288 4.351 5.980 1.00 95.56 85 PHE A CA 1
ATOM 668 C C . PHE A 1 85 ? -10.060 5.796 6.444 1.00 95.56 85 PHE A C 1
ATOM 670 O O . PHE A 1 85 ? -9.722 6.012 7.607 1.00 95.56 85 PHE A O 1
ATOM 677 N N . THR A 1 86 ? -10.269 6.793 5.581 1.00 92.94 86 THR A N 1
ATOM 678 C CA . THR A 1 86 ? -10.023 8.204 5.912 1.00 92.94 86 THR A CA 1
ATOM 679 C C . THR A 1 86 ? -10.938 8.696 7.031 1.00 92.94 86 THR A C 1
ATOM 681 O O . THR A 1 86 ? -10.446 9.233 8.021 1.00 92.94 86 THR A O 1
ATOM 684 N N . GLU A 1 87 ? -12.248 8.465 6.918 1.00 93.62 87 GLU A N 1
ATOM 685 C CA . GLU A 1 87 ? -13.235 8.926 7.902 1.00 93.62 87 GLU A CA 1
ATOM 686 C C . GLU A 1 87 ? -12.961 8.353 9.295 1.00 93.62 87 GLU A C 1
ATOM 688 O O . GLU A 1 87 ? -12.960 9.076 10.295 1.00 93.62 87 GLU A O 1
ATOM 693 N N . VAL A 1 88 ? -12.727 7.041 9.375 1.00 94.75 88 VAL A N 1
ATOM 694 C CA . VAL A 1 88 ? -12.614 6.376 10.671 1.00 94.75 88 VAL A CA 1
ATOM 695 C C . VAL A 1 88 ? -11.208 6.502 11.251 1.00 94.75 88 VAL A C 1
ATOM 697 O O . VAL A 1 88 ? -11.081 6.655 12.464 1.00 94.75 88 VAL A O 1
ATOM 700 N N . SER A 1 89 ? -10.148 6.504 10.436 1.00 93.69 89 SER A N 1
ATOM 701 C CA . SER A 1 89 ? -8.782 6.700 10.947 1.00 93.69 89 SER A CA 1
ATOM 702 C C . SER A 1 89 ? -8.595 8.076 11.590 1.00 93.69 89 SER A C 1
ATOM 704 O O . SER A 1 89 ? -7.996 8.166 12.664 1.00 93.69 89 SER A O 1
ATOM 706 N N . GLU A 1 90 ? -9.160 9.134 10.998 1.00 93.00 90 GLU A N 1
ATOM 707 C CA . GLU A 1 90 ? -9.113 10.478 11.570 1.00 93.00 90 GLU A CA 1
ATOM 708 C C . GLU A 1 90 ? -9.856 10.524 12.911 1.00 93.00 90 GLU A C 1
ATOM 710 O O . GLU A 1 90 ? -9.297 10.969 13.919 1.00 93.00 90 GLU A O 1
ATOM 715 N N . TYR A 1 91 ? -11.081 9.992 12.949 1.00 94.31 91 TYR A N 1
ATOM 716 C CA . TYR A 1 91 ? -11.878 9.924 14.172 1.00 94.31 91 TYR A CA 1
ATOM 717 C C . TYR A 1 91 ? -11.173 9.134 15.287 1.00 94.31 91 TYR A C 1
ATOM 719 O O . TYR A 1 91 ? -11.025 9.630 16.408 1.00 94.31 91 TYR A O 1
ATOM 727 N N . LEU A 1 92 ? -10.691 7.923 14.986 1.00 94.00 92 LEU A N 1
ATOM 728 C CA . LEU A 1 92 ? -10.014 7.061 15.958 1.00 94.00 92 LEU A CA 1
ATOM 729 C C . LEU A 1 92 ? -8.715 7.703 16.468 1.00 94.00 92 LEU A C 1
ATOM 731 O O . LEU A 1 92 ? -8.439 7.672 17.669 1.00 94.00 92 LEU A O 1
ATOM 735 N N . SER A 1 93 ? -7.960 8.388 15.605 1.00 92.38 93 SER A N 1
ATOM 736 C CA . SER A 1 93 ? -6.767 9.129 16.021 1.00 92.38 93 SER A CA 1
ATOM 737 C C . SER A 1 93 ? -7.094 10.251 17.018 1.00 92.38 93 SER A C 1
ATOM 739 O O . SER A 1 93 ? -6.363 10.433 17.995 1.00 92.38 93 SER A O 1
ATOM 741 N N . GLN A 1 94 ? -8.201 10.980 16.833 1.00 90.94 94 GLN A N 1
ATOM 742 C CA . GLN A 1 94 ? -8.616 12.057 17.747 1.00 90.94 94 GLN A CA 1
ATOM 743 C C . GLN A 1 94 ? -8.933 11.552 19.164 1.00 90.94 94 GLN A C 1
ATOM 745 O O . GLN A 1 94 ? -8.696 12.267 20.140 1.00 90.94 94 GLN A O 1
ATOM 750 N N . VAL A 1 95 ? -9.430 10.319 19.295 1.00 91.25 95 VAL A N 1
ATOM 751 C CA . VAL A 1 95 ? -9.722 9.686 20.596 1.00 91.25 95 VAL A CA 1
ATOM 752 C C . VAL A 1 95 ? -8.540 8.889 21.166 1.00 91.25 95 VAL A C 1
ATOM 754 O O . VAL A 1 95 ? -8.646 8.300 22.241 1.00 91.25 95 VAL A O 1
ATOM 757 N N . GLY A 1 96 ? -7.381 8.917 20.499 1.00 89.31 96 GLY A N 1
ATOM 758 C CA . GLY A 1 96 ? -6.148 8.276 20.964 1.00 89.31 96 GLY A CA 1
ATOM 759 C C . GLY A 1 96 ? -5.960 6.826 20.511 1.00 89.31 96 GLY A C 1
ATOM 760 O O . GLY A 1 96 ? -5.150 6.120 21.108 1.00 89.31 96 GLY A O 1
ATOM 761 N N . LEU A 1 97 ? -6.679 6.395 19.472 1.00 93.31 97 LEU A N 1
ATOM 762 C CA . LEU A 1 97 ? -6.550 5.102 18.792 1.00 93.31 97 LEU A CA 1
ATOM 763 C C . LEU A 1 97 ? -5.911 5.302 17.410 1.00 93.31 97 LEU A C 1
ATOM 765 O O . LEU A 1 97 ? -6.503 5.032 16.369 1.00 93.31 97 LEU A O 1
ATOM 769 N N . SER A 1 98 ? -4.693 5.838 17.390 1.00 91.81 98 SER A N 1
ATOM 770 C CA . SER A 1 98 ? -3.944 6.039 16.147 1.00 91.81 98 SER A CA 1
ATOM 771 C C . SER A 1 98 ? -3.443 4.707 15.586 1.00 91.81 98 SER A C 1
ATOM 773 O O . SER A 1 98 ? -2.886 3.893 16.327 1.00 91.81 98 SER A O 1
ATOM 775 N N . LEU A 1 99 ? -3.579 4.510 14.275 1.00 90.75 99 LEU A N 1
ATOM 776 C CA . LEU A 1 99 ? -2.941 3.402 13.562 1.00 90.75 99 LEU A CA 1
ATOM 777 C C . LEU A 1 99 ? -1.409 3.519 13.659 1.00 90.75 99 LEU A C 1
ATOM 779 O O . LEU A 1 99 ? -0.873 4.621 13.547 1.00 90.75 99 LEU A O 1
ATOM 783 N N . GLY A 1 100 ? -0.704 2.407 13.898 1.00 85.69 100 GLY A N 1
ATOM 784 C CA . GLY A 1 100 ? 0.754 2.418 14.104 1.00 85.69 100 GLY A CA 1
ATOM 785 C C . GLY A 1 100 ? 1.205 3.107 15.403 1.00 85.69 100 GLY A C 1
ATOM 786 O O . GLY A 1 100 ? 2.372 3.475 15.538 1.00 85.69 100 GLY A O 1
ATOM 787 N N . GLY A 1 101 ? 0.283 3.321 16.349 1.00 83.44 101 GLY A N 1
ATOM 788 C CA . GLY A 1 101 ? 0.604 3.814 17.686 1.00 83.44 101 GLY A CA 1
ATOM 789 C C . GLY A 1 101 ? 1.469 2.833 18.486 1.00 83.44 101 GLY A C 1
ATOM 790 O O . GLY A 1 101 ? 1.680 1.689 18.102 1.00 83.44 101 GLY A O 1
ATOM 791 N N . SER A 1 102 ? 1.963 3.274 19.646 1.00 82.00 102 SER A N 1
ATOM 792 C CA . SER A 1 102 ? 2.825 2.441 20.503 1.00 82.00 102 SER A CA 1
ATOM 793 C C . SER A 1 102 ? 2.102 1.295 21.225 1.00 82.00 102 SER A C 1
ATOM 795 O O . SER A 1 102 ? 2.750 0.530 21.931 1.00 82.00 102 SER A O 1
ATOM 797 N N . GLU A 1 103 ? 0.773 1.248 21.153 1.00 87.06 103 GLU A N 1
ATOM 798 C CA . GLU A 1 103 ? -0.080 0.246 21.797 1.00 87.06 103 GLU A CA 1
ATOM 799 C C . GLU A 1 103 ? -1.117 -0.239 20.780 1.00 87.06 103 GLU A C 1
ATOM 801 O O . GLU A 1 103 ? -1.670 0.582 20.040 1.00 87.06 103 GLU A O 1
ATOM 806 N N . ASP A 1 104 ? -1.414 -1.539 20.798 1.00 91.62 104 ASP A N 1
ATOM 807 C CA . ASP A 1 104 ? -2.557 -2.098 20.077 1.00 91.62 104 ASP A CA 1
ATOM 808 C C . ASP A 1 104 ? -3.862 -1.486 20.618 1.00 91.62 104 ASP A C 1
ATOM 810 O O . ASP A 1 104 ? -3.980 -1.142 21.801 1.00 91.62 104 ASP A O 1
ATOM 814 N N . TRP A 1 105 ? -4.872 -1.340 19.761 1.00 94.50 105 TRP A N 1
ATOM 815 C CA . TRP A 1 105 ? -6.141 -0.701 20.115 1.00 94.50 105 TRP A CA 1
ATOM 816 C C . TRP A 1 105 ? -6.851 -1.429 21.254 1.00 94.50 105 TRP A C 1
ATOM 818 O O . TRP A 1 105 ? -7.366 -0.777 22.160 1.00 94.50 105 TRP A O 1
ATOM 828 N N . ALA A 1 106 ? -6.835 -2.762 21.261 1.00 93.56 106 ALA A N 1
ATOM 829 C CA . ALA A 1 106 ? -7.432 -3.547 22.338 1.00 93.56 106 ALA A CA 1
ATOM 830 C C . ALA A 1 106 ? -6.723 -3.320 23.685 1.00 93.56 106 ALA A C 1
ATOM 832 O O . ALA A 1 106 ? -7.384 -3.102 24.700 1.00 93.56 106 ALA A O 1
ATOM 833 N N . ASP A 1 107 ? -5.390 -3.258 23.703 1.00 91.50 107 ASP A N 1
ATOM 834 C CA . ASP A 1 107 ? -4.630 -2.930 24.917 1.00 91.50 107 ASP A CA 1
ATOM 835 C C . ASP A 1 107 ? -4.894 -1.491 25.378 1.00 91.50 107 ASP A C 1
ATOM 837 O O . ASP A 1 107 ? -5.020 -1.213 26.575 1.00 91.50 107 ASP A O 1
ATOM 841 N N . ARG A 1 108 ? -5.039 -0.561 24.427 1.00 92.06 108 ARG A N 1
ATOM 842 C CA . ARG A 1 108 ? -5.369 0.837 24.709 1.00 92.06 108 ARG A CA 1
ATOM 843 C C . ARG A 1 108 ? -6.770 0.995 25.302 1.00 92.06 108 ARG A C 1
ATOM 845 O O . ARG A 1 108 ? -6.971 1.884 26.137 1.00 92.06 108 ARG A O 1
ATOM 852 N N . LEU A 1 109 ? -7.716 0.166 24.872 1.00 93.19 109 LEU A N 1
ATOM 853 C CA . LEU A 1 109 ? -9.107 0.138 25.328 1.00 93.19 109 LEU A CA 1
ATOM 854 C C . LEU A 1 109 ? -9.308 -0.692 26.601 1.00 93.19 109 LEU A C 1
ATOM 856 O O . LEU A 1 109 ? -10.362 -0.592 27.226 1.00 93.19 109 LEU A O 1
ATOM 860 N N . TYR A 1 110 ? -8.303 -1.446 27.048 1.00 91.38 110 TYR A N 1
ATOM 861 C CA . TYR A 1 110 ? -8.353 -2.173 28.312 1.00 91.38 110 TYR A CA 1
ATOM 862 C C . TYR A 1 110 ? -8.309 -1.204 29.510 1.00 91.38 110 TYR A C 1
ATOM 864 O O . TYR A 1 110 ? -7.256 -0.875 30.064 1.00 91.38 110 TYR A O 1
ATOM 872 N N . ILE A 1 111 ? -9.482 -0.690 29.889 1.00 89.50 111 ILE A N 1
ATOM 873 C CA . ILE A 1 111 ? -9.668 0.312 30.942 1.00 89.50 111 ILE A CA 1
ATOM 874 C C . ILE A 1 111 ? -10.584 -0.266 32.021 1.00 89.50 111 ILE A C 1
ATOM 876 O O . ILE A 1 111 ? -11.766 -0.509 31.786 1.00 89.50 111 ILE A O 1
ATOM 880 N N . GLU A 1 112 ? -10.047 -0.438 33.227 1.00 87.94 112 GLU A N 1
ATOM 881 C CA . GLU A 1 112 ? -10.812 -0.865 34.400 1.00 87.94 112 GLU A CA 1
ATOM 882 C C . GLU A 1 112 ? -11.497 0.326 35.083 1.00 87.94 112 GLU A C 1
ATOM 884 O O . GLU A 1 112 ? -10.854 1.303 35.484 1.00 87.94 112 GLU A O 1
ATOM 889 N N . GLU A 1 113 ? -12.808 0.227 35.292 1.00 82.19 113 GLU A N 1
ATOM 890 C CA . GLU A 1 113 ? -13.565 1.145 36.131 1.00 82.19 113 GLU A CA 1
ATOM 891 C C . GLU A 1 113 ? -13.717 0.585 37.545 1.00 82.19 113 GLU A C 1
ATOM 893 O O . GLU A 1 113 ? -14.409 -0.404 37.795 1.00 82.19 113 GLU A O 1
ATOM 898 N N . LYS A 1 114 ? -13.110 1.272 38.515 1.00 77.25 114 LYS A N 1
ATOM 899 C CA . LYS A 1 114 ? -13.368 1.010 39.933 1.00 77.25 114 LYS A CA 1
ATOM 900 C C . LYS A 1 114 ? -14.638 1.732 40.364 1.00 77.25 114 LYS A C 1
ATOM 902 O O . LYS A 1 114 ? -14.635 2.952 40.537 1.00 77.25 114 LYS A O 1
ATOM 907 N N . LYS A 1 115 ? -15.715 0.982 40.598 1.00 70.75 115 LYS A N 1
ATOM 908 C CA . LYS A 1 115 ? -16.887 1.493 41.320 1.00 70.75 115 LYS A CA 1
ATOM 909 C C . LYS A 1 115 ? -16.617 1.424 42.825 1.00 70.75 115 LYS A C 1
ATOM 911 O O . LYS A 1 115 ? -16.017 0.471 43.315 1.00 70.75 115 LYS A O 1
ATOM 916 N N . LYS A 1 116 ? -17.018 2.460 43.573 1.00 62.81 116 LYS A N 1
ATOM 917 C CA . LYS A 1 116 ? -16.828 2.502 45.035 1.00 62.81 116 LYS A CA 1
ATOM 918 C C . LYS A 1 116 ? -17.503 1.281 45.675 1.00 62.81 116 LYS A C 1
ATOM 920 O O . LYS A 1 116 ? -18.724 1.197 45.660 1.00 62.81 116 LYS A O 1
ATOM 925 N N . GLY A 1 117 ? -16.704 0.378 46.247 1.00 64.50 117 GLY A N 1
ATOM 926 C CA . GLY A 1 117 ? -17.183 -0.787 47.000 1.00 64.50 117 GLY A CA 1
ATOM 927 C C . GLY A 1 117 ? -17.579 -2.016 46.172 1.00 64.50 117 GLY A C 1
ATOM 928 O O . GLY A 1 117 ? -18.136 -2.940 46.750 1.00 64.50 117 GLY A O 1
ATOM 929 N N . ALA A 1 118 ? -17.300 -2.048 44.865 1.00 66.06 118 ALA A N 1
ATOM 930 C CA . ALA A 1 118 ? -17.571 -3.202 44.002 1.00 66.06 118 ALA A CA 1
ATOM 931 C C . ALA A 1 118 ? -16.297 -3.687 43.292 1.00 66.06 118 ALA A C 1
ATOM 933 O O . ALA A 1 118 ? -15.300 -2.961 43.226 1.00 66.06 118 ALA A O 1
ATOM 934 N N . GLU A 1 119 ? -16.345 -4.909 42.756 1.00 73.31 119 GLU A N 1
ATOM 935 C CA . GLU A 1 119 ? -15.321 -5.421 41.844 1.00 73.31 119 GLU A CA 1
ATOM 936 C C . GLU A 1 119 ? -15.166 -4.489 40.631 1.00 73.31 119 GLU A C 1
ATOM 938 O O . GLU A 1 119 ? -16.120 -3.851 40.175 1.00 73.31 119 GLU A O 1
ATOM 943 N N . SER A 1 120 ? -13.932 -4.357 40.143 1.00 76.94 120 SER A N 1
ATOM 944 C CA . SER A 1 120 ? -13.617 -3.558 38.960 1.00 76.94 120 SER A CA 1
ATOM 945 C C . SER A 1 120 ? -14.303 -4.142 37.728 1.00 76.94 120 SER A C 1
ATOM 947 O O . SER A 1 120 ? -14.109 -5.313 37.415 1.00 76.94 120 SER A O 1
ATOM 949 N N . THR A 1 121 ? -15.061 -3.318 37.008 1.00 85.00 121 THR A N 1
ATOM 950 C CA . THR A 1 121 ? -15.679 -3.691 35.727 1.00 85.00 121 THR A CA 1
ATOM 951 C C . THR A 1 121 ? -14.915 -3.042 34.581 1.00 85.00 121 THR A C 1
ATOM 953 O O . THR A 1 121 ? -14.507 -1.889 34.710 1.00 85.00 121 THR A O 1
ATOM 956 N N . LEU A 1 122 ? -14.732 -3.733 33.457 1.00 88.75 122 LEU A N 1
ATOM 957 C CA . LEU A 1 122 ? -14.116 -3.131 32.271 1.00 88.75 122 LEU A CA 1
ATOM 958 C C . LEU A 1 122 ? -15.063 -2.115 31.612 1.00 88.75 122 LEU A C 1
ATOM 960 O O . LEU A 1 122 ? -16.275 -2.321 31.573 1.00 88.75 122 LEU A O 1
ATOM 964 N N . LEU A 1 123 ? -14.501 -1.016 31.099 1.00 91.25 123 LEU A N 1
ATOM 965 C CA . LEU A 1 123 ? -15.236 0.004 30.340 1.00 91.25 123 LEU A CA 1
ATOM 966 C C . LEU A 1 123 ? -15.708 -0.522 28.972 1.00 91.25 123 LEU A C 1
ATOM 968 O O . LEU A 1 123 ? -16.777 -0.143 28.493 1.00 91.25 123 LEU A O 1
ATOM 972 N N . PHE A 1 124 ? -14.901 -1.390 28.363 1.00 93.19 124 PHE A N 1
ATOM 973 C CA . PHE A 1 124 ? -15.184 -2.086 27.110 1.00 93.19 124 PHE A CA 1
ATOM 974 C C . PHE A 1 124 ? -15.260 -3.584 27.399 1.00 93.19 124 PHE A C 1
ATOM 976 O O . PHE A 1 124 ? -14.433 -4.099 28.155 1.00 93.19 124 PHE A O 1
ATOM 983 N N . SER A 1 125 ? -16.265 -4.270 26.852 1.00 92.38 125 SER A N 1
ATOM 984 C CA . SER A 1 125 ? -16.432 -5.710 27.083 1.00 92.38 125 SER A CA 1
ATOM 985 C C . SER A 1 125 ? -15.345 -6.522 26.377 1.00 92.38 125 SER A C 1
ATOM 987 O O . SER A 1 125 ? -14.652 -6.014 25.494 1.00 92.38 125 SER A O 1
ATOM 989 N N . ASP A 1 126 ? -15.202 -7.799 26.734 1.00 91.44 126 ASP A N 1
ATOM 990 C CA . ASP A 1 126 ? -14.241 -8.674 26.060 1.00 91.44 126 ASP A CA 1
ATOM 991 C C . ASP A 1 126 ? -14.525 -8.773 24.558 1.00 91.44 126 ASP A C 1
ATOM 993 O O . ASP A 1 126 ? -13.598 -8.675 23.758 1.00 91.44 126 ASP A O 1
ATOM 997 N N . GLU A 1 127 ? -15.800 -8.858 24.176 1.00 93.75 127 GLU A N 1
ATOM 998 C CA . GLU A 1 127 ? -16.215 -8.887 22.774 1.00 93.75 127 GLU A CA 1
ATOM 999 C C . GLU A 1 127 ? -15.860 -7.586 22.043 1.00 93.75 127 GLU A C 1
ATOM 1001 O O . GLU A 1 127 ? -15.508 -7.606 20.868 1.00 93.75 127 GLU A O 1
ATOM 1006 N N . GLU A 1 128 ? -15.938 -6.434 22.711 1.00 95.50 128 GLU A N 1
ATOM 1007 C CA . GLU A 1 128 ? -15.588 -5.141 22.107 1.00 95.50 128 GLU A CA 1
ATOM 1008 C C . GLU A 1 128 ? -14.087 -4.976 21.905 1.00 95.50 128 GLU A C 1
ATOM 1010 O O . GLU A 1 128 ? -13.658 -4.336 20.944 1.00 95.50 128 GLU A O 1
ATOM 1015 N N . LEU A 1 129 ? -13.290 -5.577 22.782 1.00 94.94 129 LEU A N 1
ATOM 1016 C CA . LEU A 1 129 ? -11.842 -5.616 22.646 1.00 94.94 129 LEU A CA 1
ATOM 1017 C C . LEU A 1 129 ? -11.429 -6.552 21.504 1.00 94.94 129 LEU A C 1
ATOM 1019 O O . LEU A 1 129 ? -10.565 -6.180 20.714 1.00 94.94 129 LEU A O 1
ATOM 1023 N N . ASP A 1 130 ? -12.115 -7.684 21.329 1.00 94.38 130 ASP A N 1
ATOM 1024 C CA . ASP A 1 130 ? -11.917 -8.566 20.171 1.00 94.38 130 ASP A CA 1
ATOM 1025 C C . ASP A 1 130 ? -12.308 -7.858 18.852 1.00 94.38 130 ASP A C 1
ATOM 1027 O O . ASP A 1 130 ? -11.606 -7.962 17.842 1.00 94.38 130 ASP A O 1
ATOM 1031 N N . ILE A 1 131 ? -13.388 -7.060 18.860 1.00 96.50 131 ILE A N 1
ATOM 1032 C CA . ILE A 1 131 ? -13.762 -6.196 17.724 1.00 96.50 131 ILE A CA 1
ATOM 1033 C C . ILE A 1 131 ? -12.670 -5.159 17.448 1.00 96.50 131 ILE A C 1
ATOM 1035 O O . ILE A 1 131 ? -12.372 -4.898 16.284 1.00 96.50 131 ILE A O 1
ATOM 1039 N N . ALA A 1 132 ? -12.064 -4.572 18.482 1.00 96.44 132 ALA A N 1
ATOM 1040 C CA . ALA A 1 132 ? -10.986 -3.604 18.312 1.00 96.44 132 ALA A CA 1
ATOM 1041 C C . ALA A 1 132 ? -9.749 -4.224 17.645 1.00 96.44 132 ALA A C 1
ATOM 1043 O O . ALA A 1 132 ? -9.171 -3.596 16.759 1.00 96.44 132 ALA A O 1
ATOM 1044 N N . GLU A 1 133 ? -9.373 -5.455 18.008 1.00 95.25 133 GLU A N 1
ATOM 1045 C CA . GLU A 1 133 ? -8.280 -6.176 17.339 1.00 95.25 133 GLU A CA 1
ATOM 1046 C C . GLU A 1 133 ? -8.601 -6.458 15.868 1.00 95.25 133 GLU A C 1
ATOM 1048 O O . GLU A 1 133 ? -7.769 -6.215 14.991 1.00 95.25 133 GLU A O 1
ATOM 1053 N N . ALA A 1 134 ? -9.812 -6.946 15.578 1.00 95.25 134 ALA A N 1
ATOM 1054 C CA . ALA A 1 134 ? -10.252 -7.204 14.209 1.00 95.25 134 ALA A CA 1
ATOM 1055 C C . ALA A 1 134 ? -10.282 -5.914 13.372 1.00 95.25 134 ALA A C 1
ATOM 1057 O O . ALA A 1 134 ? -9.808 -5.896 12.234 1.00 95.25 134 ALA A O 1
ATOM 1058 N N . ALA A 1 135 ? -10.782 -4.823 13.957 1.00 97.00 135 ALA A N 1
ATOM 1059 C CA . ALA A 1 135 ? -10.812 -3.506 13.340 1.00 97.00 135 ALA A CA 1
ATOM 1060 C C . ALA A 1 135 ? -9.400 -2.986 13.053 1.00 97.00 135 ALA A C 1
ATOM 1062 O O . ALA A 1 135 ? -9.149 -2.527 11.943 1.00 97.00 135 ALA A O 1
ATOM 1063 N N . GLN A 1 136 ? -8.467 -3.093 14.005 1.00 96.69 136 GLN A N 1
ATOM 1064 C CA . GLN A 1 136 ? -7.084 -2.661 13.797 1.00 96.69 136 GLN A CA 1
ATOM 1065 C C . GLN A 1 136 ? -6.436 -3.453 12.658 1.00 96.69 136 GLN A C 1
ATOM 1067 O O . GLN A 1 136 ? -5.929 -2.849 11.715 1.00 96.69 136 GLN A O 1
ATOM 1072 N N . LYS A 1 137 ? -6.532 -4.792 12.690 1.00 95.44 137 LYS A N 1
ATOM 1073 C CA . LYS A 1 137 ? -6.003 -5.670 11.632 1.00 95.44 137 LYS A CA 1
ATOM 1074 C C . LYS A 1 137 ? -6.558 -5.272 10.257 1.00 95.44 137 LYS A C 1
ATOM 1076 O O . LYS A 1 137 ? -5.793 -5.121 9.308 1.00 95.44 137 LYS A O 1
ATOM 1081 N N . ARG A 1 138 ? -7.876 -5.062 10.141 1.00 96.69 138 ARG A N 1
ATOM 1082 C CA . ARG A 1 138 ? -8.523 -4.639 8.885 1.00 96.69 138 ARG A CA 1
ATOM 1083 C C . ARG A 1 138 ? -8.075 -3.243 8.447 1.00 96.69 138 ARG A C 1
ATOM 1085 O O . ARG A 1 138 ?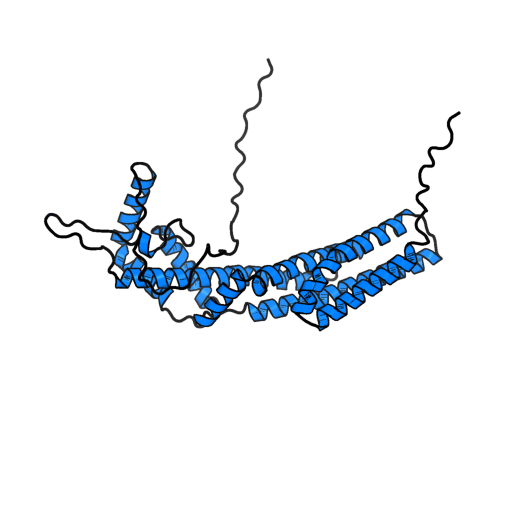 -7.755 -3.058 7.275 1.00 96.69 138 ARG A O 1
ATOM 1092 N N . MET A 1 139 ? -7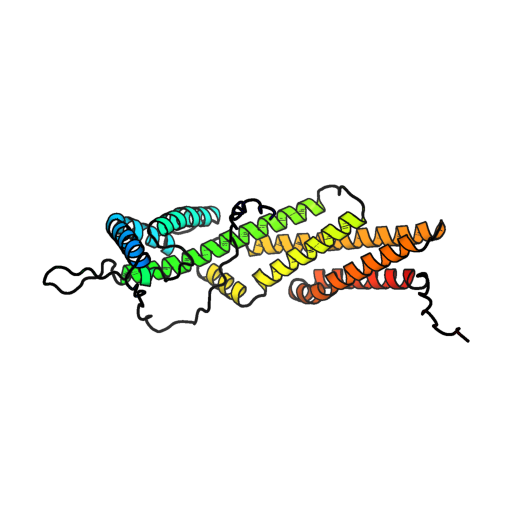.971 -2.290 9.373 1.00 96.31 139 MET A N 1
ATOM 1093 C CA . MET A 1 139 ? -7.529 -0.920 9.091 1.00 96.31 139 MET A CA 1
ATOM 1094 C C . MET A 1 139 ? -6.079 -0.856 8.593 1.00 96.31 139 MET A C 1
ATOM 1096 O O . MET A 1 139 ? -5.783 -0.100 7.672 1.00 96.31 139 MET A O 1
ATOM 1100 N N . GLU A 1 140 ? -5.174 -1.656 9.164 1.00 95.81 140 GLU A N 1
ATOM 1101 C CA . GLU A 1 140 ? -3.777 -1.751 8.713 1.00 95.81 140 GLU A CA 1
ATOM 1102 C C . GLU A 1 140 ? -3.685 -2.235 7.259 1.00 95.81 140 GLU A C 1
ATOM 1104 O O . GLU A 1 140 ? -2.888 -1.722 6.472 1.00 95.81 140 GLU A O 1
ATOM 1109 N N . LEU A 1 141 ? -4.533 -3.189 6.869 1.00 96.56 141 LEU A N 1
ATOM 1110 C CA . LEU A 1 141 ? -4.604 -3.662 5.487 1.00 96.56 141 LEU A CA 1
ATOM 1111 C C . LEU A 1 141 ? -5.221 -2.611 4.554 1.00 96.56 141 LEU A C 1
ATOM 1113 O O . LEU A 1 141 ? -4.680 -2.383 3.475 1.00 96.56 141 LEU A O 1
ATOM 1117 N N . MET A 1 142 ? -6.291 -1.925 4.974 1.00 96.88 142 MET A N 1
ATOM 1118 C CA . MET A 1 142 ? -6.884 -0.818 4.208 1.00 96.88 142 MET A CA 1
ATOM 1119 C C . MET A 1 142 ? -5.875 0.313 3.968 1.00 96.88 142 MET A C 1
ATOM 1121 O O . MET A 1 142 ? -5.791 0.830 2.856 1.00 96.88 142 MET A O 1
ATOM 1125 N N . TYR A 1 143 ? -5.066 0.647 4.977 1.00 95.50 143 TYR A N 1
ATOM 1126 C CA . TYR A 1 143 ? -3.970 1.605 4.843 1.00 95.50 143 TYR A CA 1
ATOM 1127 C C . TYR A 1 143 ? -2.953 1.172 3.783 1.00 95.50 143 TYR A C 1
ATOM 1129 O O . TYR A 1 143 ? -2.576 1.973 2.931 1.00 95.50 143 TYR A O 1
ATOM 1137 N N . ASN A 1 144 ? -2.521 -0.093 3.808 1.00 95.25 144 ASN A N 1
ATOM 1138 C CA . ASN A 1 144 ? -1.572 -0.603 2.817 1.00 95.25 144 ASN A CA 1
ATOM 1139 C C . ASN A 1 144 ? -2.165 -0.571 1.402 1.00 95.25 144 ASN A C 1
ATOM 1141 O O . ASN A 1 144 ? -1.477 -0.153 0.474 1.00 95.25 144 ASN A O 1
ATOM 1145 N N . VAL A 1 145 ? -3.446 -0.924 1.236 1.00 95.75 145 VAL A N 1
ATOM 1146 C CA . VAL A 1 145 ? -4.148 -0.786 -0.051 1.00 95.75 145 VAL A CA 1
ATOM 1147 C C . VAL A 1 145 ? -4.119 0.663 -0.536 1.00 95.75 145 VAL A C 1
ATOM 1149 O O . VAL A 1 145 ? -3.740 0.902 -1.682 1.00 95.75 145 VAL A O 1
ATOM 1152 N N . ASP A 1 146 ? -4.478 1.631 0.310 1.00 93.94 146 ASP A N 1
ATOM 1153 C CA . ASP A 1 146 ? -4.504 3.050 -0.064 1.00 93.94 146 ASP A CA 1
ATOM 1154 C C . ASP A 1 146 ? -3.104 3.589 -0.413 1.00 93.94 146 ASP A C 1
ATOM 1156 O O . ASP A 1 146 ? -2.904 4.196 -1.473 1.00 93.94 146 ASP A O 1
ATOM 1160 N N . ALA A 1 147 ? -2.110 3.299 0.431 1.00 93.50 147 ALA A N 1
ATOM 1161 C CA . ALA A 1 147 ? -0.734 3.751 0.256 1.00 93.50 147 ALA A CA 1
ATOM 1162 C C . ALA A 1 147 ? -0.094 3.173 -1.015 1.00 93.50 147 ALA A C 1
ATOM 1164 O O . ALA A 1 147 ? 0.469 3.917 -1.826 1.00 93.50 147 ALA A O 1
ATOM 1165 N N . TRP A 1 148 ? -0.204 1.859 -1.220 1.00 95.38 148 TRP A N 1
ATOM 1166 C CA . TRP A 1 148 ? 0.366 1.186 -2.386 1.00 95.38 148 TRP A CA 1
ATOM 1167 C C . TRP A 1 148 ? -0.356 1.567 -3.675 1.00 95.38 148 TRP A C 1
ATOM 1169 O O . TRP A 1 148 ? 0.301 1.865 -4.671 1.00 95.38 148 TRP A O 1
ATOM 1179 N N . SER A 1 149 ? -1.690 1.656 -3.661 1.00 94.44 149 SER A N 1
ATOM 1180 C CA . SER A 1 149 ? -2.451 2.074 -4.846 1.00 94.44 149 SER A CA 1
ATOM 1181 C C . SER A 1 149 ? -2.098 3.502 -5.254 1.00 94.44 149 SER A C 1
ATOM 1183 O O . SER A 1 149 ? -1.897 3.776 -6.434 1.00 94.44 149 SER A O 1
ATOM 1185 N N . THR A 1 150 ? -1.963 4.418 -4.291 1.00 92.75 150 THR A N 1
ATOM 1186 C CA . THR A 1 150 ? -1.570 5.807 -4.566 1.00 92.75 150 THR A CA 1
ATOM 1187 C C . THR A 1 150 ? -0.183 5.883 -5.202 1.00 92.75 150 THR A C 1
ATOM 1189 O O . THR A 1 150 ? 0.006 6.575 -6.205 1.00 92.75 150 THR A O 1
ATOM 1192 N N . GLN A 1 151 ? 0.786 5.140 -4.666 1.00 93.88 151 GLN A N 1
ATOM 1193 C CA . GLN A 1 151 ? 2.143 5.103 -5.209 1.00 93.88 151 GLN A CA 1
ATOM 1194 C C . GLN A 1 151 ? 2.186 4.462 -6.605 1.00 93.88 151 GLN A C 1
ATOM 1196 O O . GLN A 1 151 ? 2.817 5.020 -7.503 1.00 93.88 151 GLN A O 1
ATOM 1201 N N . LEU A 1 152 ? 1.474 3.352 -6.824 1.00 95.19 152 LEU A N 1
ATOM 1202 C CA . LEU A 1 152 ? 1.375 2.709 -8.136 1.00 95.19 152 LEU A CA 1
ATOM 1203 C C . LEU A 1 152 ? 0.716 3.620 -9.178 1.00 95.19 152 LEU A C 1
ATOM 1205 O O . LEU A 1 152 ? 1.252 3.762 -10.272 1.00 95.19 152 LEU A O 1
ATOM 1209 N N . VAL A 1 153 ? -0.386 4.301 -8.847 1.00 95.31 153 VAL A N 1
ATOM 1210 C CA . VAL A 1 153 ? -1.068 5.232 -9.770 1.00 95.31 153 VAL A CA 1
ATOM 1211 C C . VAL A 1 153 ? -0.143 6.368 -10.201 1.00 95.31 153 VAL A C 1
ATOM 1213 O O . VAL A 1 153 ? -0.052 6.672 -11.394 1.00 95.31 153 VAL A O 1
ATOM 1216 N N . VAL A 1 154 ? 0.576 6.980 -9.253 1.00 94.12 154 VAL A N 1
ATOM 1217 C CA . VAL A 1 154 ? 1.569 8.023 -9.561 1.00 94.12 154 VAL A CA 1
ATOM 1218 C C . VAL A 1 154 ? 2.649 7.464 -10.478 1.00 94.12 154 VAL A C 1
ATOM 1220 O O . VAL A 1 154 ? 3.061 8.128 -11.434 1.00 94.12 154 VAL A O 1
ATOM 1223 N N . ARG A 1 155 ? 3.090 6.231 -10.218 1.00 93.88 155 ARG A N 1
ATOM 1224 C CA . ARG A 1 155 ? 4.151 5.617 -10.999 1.00 93.88 155 ARG A CA 1
ATOM 1225 C C . ARG A 1 155 ? 3.730 5.284 -12.427 1.00 93.88 155 ARG A C 1
ATOM 1227 O O . ARG A 1 155 ? 4.427 5.663 -13.371 1.00 93.88 155 ARG A O 1
ATOM 1234 N N . VAL A 1 156 ? 2.580 4.643 -12.592 1.00 94.88 156 VAL A N 1
ATOM 1235 C CA . VAL A 1 156 ? 1.994 4.341 -13.902 1.00 94.88 156 VAL A CA 1
ATOM 1236 C C . VAL A 1 156 ? 1.800 5.635 -14.694 1.00 94.88 156 VAL A C 1
ATOM 1238 O O . VAL A 1 156 ? 2.289 5.753 -15.814 1.00 94.88 156 VAL A O 1
ATOM 1241 N N . SER A 1 157 ? 1.202 6.662 -14.083 1.00 92.69 157 SER A N 1
ATOM 1242 C CA . SER A 1 157 ? 0.958 7.949 -14.749 1.00 92.69 157 SER A CA 1
ATOM 1243 C C . SER A 1 157 ? 2.254 8.644 -15.178 1.00 92.69 157 SER A C 1
ATOM 1245 O O . SER A 1 157 ? 2.347 9.173 -16.285 1.00 92.69 157 SER A O 1
ATOM 1247 N N . SER A 1 158 ? 3.286 8.625 -14.328 1.00 89.81 158 SER A N 1
ATOM 1248 C CA . SER A 1 158 ? 4.578 9.233 -14.656 1.00 89.81 158 SER A CA 1
ATOM 1249 C C . SER A 1 158 ? 5.340 8.467 -15.741 1.00 89.81 158 SER A C 1
ATOM 1251 O O . SER A 1 158 ? 6.040 9.105 -16.527 1.00 89.81 158 SER A O 1
ATOM 1253 N N . GLY A 1 159 ? 5.232 7.135 -15.787 1.00 90.00 159 GLY A N 1
ATOM 1254 C CA . GLY A 1 159 ? 5.790 6.324 -16.873 1.00 90.00 159 GLY A CA 1
ATOM 1255 C C . GLY A 1 159 ? 5.101 6.642 -18.198 1.00 90.00 159 GLY A C 1
ATOM 1256 O O . GLY A 1 159 ? 5.767 6.961 -19.181 1.00 90.00 159 GLY A O 1
ATOM 1257 N N . GLN A 1 160 ? 3.766 6.695 -18.185 1.00 90.69 160 GLN A N 1
ATOM 1258 C CA . GLN A 1 160 ? 2.970 7.030 -19.364 1.00 90.69 160 GLN A CA 1
ATOM 1259 C C . GLN A 1 160 ? 3.277 8.430 -19.897 1.00 90.69 160 GLN A C 1
ATOM 1261 O O . GLN A 1 160 ? 3.356 8.637 -21.109 1.00 90.69 160 GLN A O 1
ATOM 1266 N N . LEU A 1 161 ? 3.485 9.402 -19.005 1.00 88.88 161 LEU A N 1
ATOM 1267 C CA . LEU A 1 161 ? 3.870 10.756 -19.393 1.00 88.88 161 LEU A CA 1
ATOM 1268 C C . LEU A 1 161 ? 5.200 10.758 -20.159 1.00 88.88 161 LEU A C 1
ATOM 1270 O O . LEU A 1 161 ? 5.319 11.461 -21.158 1.00 88.88 161 LEU A O 1
ATOM 1274 N N . LEU A 1 162 ? 6.179 9.956 -19.733 1.00 87.19 162 LEU A N 1
ATOM 1275 C CA . LEU A 1 162 ? 7.474 9.850 -20.410 1.00 87.19 162 LEU A CA 1
ATOM 1276 C C . LEU A 1 162 ? 7.368 9.167 -21.786 1.00 87.19 162 LEU A C 1
ATOM 1278 O O . LEU A 1 162 ? 8.145 9.492 -22.680 1.00 87.19 162 LEU A O 1
ATOM 1282 N N . LEU A 1 163 ? 6.402 8.262 -21.958 1.00 86.62 163 LEU A N 1
ATOM 1283 C CA . LEU A 1 163 ? 6.128 7.566 -23.220 1.00 86.62 163 LEU A CA 1
ATOM 1284 C C . LEU A 1 163 ? 5.366 8.438 -24.233 1.00 86.62 163 LEU A C 1
ATOM 1286 O O . LEU A 1 163 ? 5.614 8.356 -25.434 1.00 86.62 163 LEU A O 1
ATOM 1290 N N . THR A 1 164 ? 4.441 9.277 -23.757 1.00 81.12 164 THR A N 1
ATOM 1291 C CA . THR A 1 164 ? 3.485 10.023 -24.602 1.00 81.12 164 THR A CA 1
ATOM 1292 C C . THR A 1 164 ? 3.871 11.473 -24.863 1.00 81.12 164 THR A C 1
ATOM 1294 O O . THR A 1 164 ? 3.568 12.006 -25.932 1.00 81.12 164 THR A O 1
ATOM 1297 N N . SER A 1 165 ? 4.533 12.133 -23.912 1.00 60.81 165 SER A N 1
ATOM 1298 C CA . SER A 1 165 ? 4.976 13.514 -24.100 1.00 60.81 165 SER A CA 1
ATOM 1299 C C . SER A 1 165 ? 6.128 13.495 -25.090 1.00 60.81 165 SER A C 1
ATOM 1301 O O . SER A 1 165 ? 7.207 13.009 -24.754 1.00 60.81 165 SER A O 1
ATOM 1303 N N . GLY A 1 166 ? 5.905 14.003 -26.306 1.00 56.31 166 GLY A N 1
ATOM 1304 C CA . GLY A 1 166 ? 6.963 14.206 -27.295 1.00 56.31 166 GLY A CA 1
ATOM 1305 C C . GLY A 1 166 ? 8.160 14.858 -26.612 1.00 56.31 166 GLY A C 1
ATOM 1306 O O . GLY A 1 166 ? 8.039 15.941 -26.043 1.00 56.31 166 GLY A O 1
ATOM 1307 N N . ILE A 1 167 ? 9.263 14.117 -26.537 1.00 58.62 167 ILE A N 1
ATOM 1308 C CA . ILE A 1 167 ? 10.194 14.332 -25.441 1.00 58.62 167 ILE A CA 1
ATOM 1309 C C . ILE A 1 167 ? 10.939 15.656 -25.624 1.00 58.62 167 ILE A C 1
ATOM 1311 O O . ILE A 1 167 ? 11.773 15.790 -26.518 1.00 58.62 167 ILE A O 1
ATOM 1315 N N . GLU A 1 168 ? 10.678 16.621 -24.743 1.00 61.69 168 GLU A N 1
ATOM 1316 C CA . GLU A 1 168 ? 11.485 17.834 -24.648 1.00 61.69 168 GLU A CA 1
ATOM 1317 C C . GLU A 1 168 ? 12.878 17.483 -24.110 1.00 61.69 168 GLU A C 1
ATOM 1319 O O . GLU A 1 168 ? 13.006 16.857 -23.053 1.00 61.69 168 GLU A O 1
ATOM 1324 N N . GLY A 1 169 ? 13.925 17.886 -24.830 1.00 70.56 169 GLY A N 1
ATOM 1325 C CA . GLY A 1 169 ? 15.323 17.676 -24.445 1.00 70.56 169 GLY A CA 1
ATOM 1326 C C . GLY A 1 169 ? 16.133 16.895 -25.480 1.00 70.56 169 GLY A C 1
ATOM 1327 O O . GLY A 1 169 ? 15.631 16.489 -26.529 1.00 70.56 169 GLY A O 1
ATOM 1328 N N . THR A 1 170 ? 17.422 16.701 -25.201 1.00 79.31 170 THR A N 1
ATOM 1329 C CA . THR A 1 170 ? 18.286 15.902 -26.079 1.00 79.31 170 THR A CA 1
ATOM 1330 C C . THR A 1 170 ? 18.017 14.409 -25.886 1.00 79.31 170 THR A C 1
ATOM 1332 O O . THR A 1 170 ? 17.549 13.987 -24.828 1.00 79.31 170 THR A O 1
ATOM 1335 N N . ARG A 1 171 ? 18.360 13.576 -26.881 1.00 75.88 171 ARG A N 1
ATOM 1336 C CA . ARG A 1 171 ? 18.227 12.105 -26.788 1.00 75.88 171 ARG A CA 1
ATOM 1337 C C . ARG A 1 171 ? 18.910 11.521 -25.542 1.00 75.88 171 ARG A C 1
ATOM 1339 O O . ARG A 1 171 ? 18.396 10.569 -24.965 1.00 75.88 171 ARG A O 1
ATOM 1346 N N . GLU A 1 172 ? 20.027 12.109 -25.118 1.00 75.12 172 GLU A N 1
ATOM 1347 C CA . GLU A 1 172 ? 20.772 11.703 -23.921 1.00 75.12 172 GLU A CA 1
ATOM 1348 C C . GLU A 1 172 ? 20.020 12.036 -22.619 1.00 75.12 172 GLU A C 1
ATOM 1350 O O . GLU A 1 172 ? 19.954 11.207 -21.706 1.00 75.12 172 GLU A O 1
ATOM 1355 N N . ASP A 1 173 ? 19.370 13.202 -22.556 1.00 82.31 173 ASP A N 1
ATOM 1356 C CA . ASP A 1 173 ? 18.530 13.595 -21.416 1.00 82.31 173 ASP A CA 1
ATOM 1357 C C . ASP A 1 173 ? 17.299 12.693 -21.294 1.00 82.31 173 ASP A C 1
ATOM 1359 O O . ASP A 1 173 ? 16.878 12.323 -20.193 1.00 82.31 173 ASP A O 1
ATOM 1363 N N . VAL A 1 174 ? 16.703 12.325 -22.434 1.00 83.06 174 VAL A N 1
ATOM 1364 C CA . VAL A 1 174 ? 15.602 11.357 -22.468 1.00 83.06 174 VAL A CA 1
ATOM 1365 C C . VAL A 1 174 ? 16.066 10.015 -21.932 1.00 83.06 174 VAL A C 1
ATOM 1367 O O . VAL A 1 174 ? 15.447 9.481 -21.017 1.00 83.06 174 VAL A O 1
ATOM 1370 N N . LEU A 1 175 ? 17.164 9.489 -22.477 1.00 80.56 175 LEU A N 1
ATOM 1371 C CA . LEU A 1 175 ? 17.696 8.189 -22.097 1.00 80.56 175 LEU A CA 1
ATOM 1372 C C . LEU A 1 175 ? 17.996 8.138 -20.595 1.00 80.56 175 LEU A C 1
ATOM 1374 O O . LEU A 1 175 ? 17.615 7.186 -19.923 1.00 80.56 175 LEU A O 1
ATOM 1378 N N . THR A 1 176 ? 18.593 9.193 -20.039 1.00 80.94 176 THR A N 1
ATOM 1379 C CA . THR A 1 176 ? 18.868 9.281 -18.597 1.00 80.94 176 THR A CA 1
ATOM 1380 C C . THR A 1 176 ? 17.586 9.217 -17.762 1.00 80.94 176 THR A C 1
ATOM 1382 O O . THR A 1 176 ? 17.544 8.508 -16.755 1.00 80.94 176 THR A O 1
ATOM 1385 N N . ARG A 1 177 ? 16.525 9.923 -18.176 1.00 86.12 177 ARG A N 1
ATOM 1386 C CA . ARG A 1 177 ? 15.220 9.874 -17.494 1.00 86.12 177 ARG A CA 1
ATOM 1387 C C . ARG A 1 177 ? 14.566 8.499 -17.603 1.00 86.12 177 ARG A C 1
ATOM 1389 O O . ARG A 1 177 ? 14.065 8.009 -16.597 1.00 86.12 177 ARG A O 1
ATOM 1396 N N . VAL A 1 178 ? 14.616 7.873 -18.780 1.00 85.06 178 VAL A N 1
ATOM 1397 C CA . VAL A 1 178 ? 14.097 6.516 -19.020 1.00 85.06 178 VAL A CA 1
ATOM 1398 C C . VAL A 1 178 ? 14.787 5.507 -18.106 1.00 85.06 178 VAL A C 1
ATOM 1400 O O . VAL A 1 178 ? 14.115 4.775 -17.392 1.00 85.06 178 VAL A O 1
ATOM 1403 N N . LEU A 1 179 ? 16.119 5.507 -18.052 1.00 80.56 179 LEU A N 1
ATOM 1404 C CA . LEU A 1 179 ? 16.870 4.554 -17.228 1.00 80.56 179 LEU A CA 1
ATOM 1405 C C . LEU A 1 179 ? 16.624 4.744 -15.736 1.00 80.56 179 LEU A C 1
ATOM 1407 O O . LEU A 1 179 ? 16.441 3.767 -15.015 1.00 80.56 179 LEU A O 1
ATOM 1411 N N . LYS A 1 180 ? 16.573 6.000 -15.277 1.00 84.94 180 LYS A N 1
ATOM 1412 C CA . LYS A 1 180 ? 16.213 6.307 -13.892 1.00 84.94 180 LYS A CA 1
ATOM 1413 C C . LYS A 1 180 ? 14.819 5.770 -13.559 1.00 84.94 180 LYS A C 1
ATOM 1415 O O . LYS A 1 180 ? 14.630 5.169 -12.509 1.00 84.94 180 LYS A O 1
ATOM 1420 N N . ARG A 1 181 ? 13.861 5.966 -14.467 1.00 87.31 181 ARG A N 1
ATOM 1421 C CA . ARG A 1 181 ? 12.483 5.511 -14.296 1.00 87.31 181 ARG A CA 1
ATOM 1422 C C . ARG A 1 181 ? 12.386 3.990 -14.209 1.00 87.31 181 ARG A C 1
ATOM 1424 O O . ARG A 1 181 ? 11.720 3.480 -13.316 1.00 87.31 181 ARG A O 1
ATOM 1431 N N . LEU A 1 182 ? 13.089 3.289 -15.097 1.00 84.19 182 LEU A N 1
ATOM 1432 C CA . LEU A 1 182 ? 13.177 1.831 -15.092 1.00 84.19 182 LEU A CA 1
ATOM 1433 C C . LEU A 1 182 ? 13.727 1.300 -13.758 1.00 84.19 182 LEU A C 1
ATOM 1435 O O . LEU A 1 182 ? 13.170 0.349 -13.221 1.00 84.19 182 LEU A O 1
ATOM 1439 N N . ASP A 1 183 ? 14.776 1.921 -13.201 1.00 80.81 183 ASP A N 1
ATOM 1440 C CA . ASP A 1 183 ? 15.344 1.524 -11.896 1.00 80.81 183 ASP A CA 1
ATOM 1441 C C . ASP A 1 183 ? 14.344 1.721 -10.760 1.00 80.81 183 ASP A C 1
ATOM 1443 O O . ASP A 1 183 ? 14.088 0.804 -9.976 1.00 80.81 183 ASP A O 1
ATOM 1447 N N . GLU A 1 184 ? 13.728 2.900 -10.705 1.00 87.38 184 GLU A N 1
ATOM 1448 C CA . GLU A 1 184 ? 12.783 3.249 -9.651 1.00 87.38 184 GLU A CA 1
ATOM 1449 C C . GLU A 1 184 ? 11.521 2.381 -9.679 1.00 87.38 184 GLU A C 1
ATOM 1451 O O . GLU A 1 184 ? 11.020 2.023 -8.613 1.00 87.38 184 GLU A O 1
ATOM 1456 N N . ASP A 1 185 ? 10.974 2.085 -10.858 1.00 88.75 185 ASP A N 1
ATOM 1457 C CA . ASP A 1 185 ? 9.733 1.318 -10.996 1.00 88.75 185 ASP A CA 1
ATOM 1458 C C . ASP A 1 185 ? 9.951 -0.175 -10.752 1.00 88.75 185 ASP A C 1
ATOM 1460 O O . ASP A 1 185 ? 9.133 -0.808 -10.088 1.00 88.75 185 ASP A O 1
ATOM 1464 N N . MET A 1 186 ? 11.089 -0.724 -11.178 1.00 82.44 186 MET A N 1
ATOM 1465 C CA . MET A 1 186 ? 11.407 -2.130 -10.926 1.00 82.44 186 MET A CA 1
ATOM 1466 C C . MET A 1 186 ? 11.759 -2.419 -9.483 1.00 82.44 186 MET A C 1
ATOM 1468 O O . MET A 1 186 ? 11.338 -3.442 -8.941 1.00 82.44 186 MET A O 1
ATOM 1472 N N . ARG A 1 187 ? 12.511 -1.520 -8.842 1.00 85.56 187 ARG A N 1
ATOM 1473 C CA . ARG A 1 187 ? 12.765 -1.644 -7.409 1.00 85.56 187 ARG A CA 1
ATOM 1474 C C . ARG A 1 187 ? 11.449 -1.657 -6.643 1.00 85.56 187 ARG A C 1
ATOM 1476 O O . ARG A 1 187 ? 11.251 -2.516 -5.796 1.00 85.56 187 ARG A O 1
ATOM 1483 N N . TYR A 1 188 ? 10.539 -0.758 -7.007 1.00 89.38 188 TYR A N 1
ATOM 1484 C CA . TYR A 1 188 ? 9.235 -0.670 -6.373 1.00 89.38 188 TYR A CA 1
ATOM 1485 C C . TYR A 1 188 ? 8.368 -1.915 -6.594 1.00 89.38 188 TYR A C 1
ATOM 1487 O O . TYR A 1 188 ? 7.769 -2.409 -5.643 1.00 89.38 188 TYR A O 1
ATOM 1495 N N . HIS A 1 189 ? 8.333 -2.450 -7.820 1.00 87.88 189 HIS A N 1
ATOM 1496 C CA . HIS A 1 189 ? 7.675 -3.727 -8.110 1.00 87.88 189 HIS A CA 1
ATOM 1497 C C . HIS A 1 189 ? 8.206 -4.839 -7.195 1.00 87.88 189 HIS A C 1
ATOM 1499 O O . HIS A 1 189 ? 7.427 -5.517 -6.532 1.00 87.88 189 HIS A O 1
ATOM 1505 N N . SER A 1 190 ? 9.531 -4.980 -7.091 1.00 85.00 190 SER A N 1
ATOM 1506 C CA . SER A 1 190 ? 10.135 -6.045 -6.287 1.00 85.00 190 SER A CA 1
ATOM 1507 C C . SER A 1 190 ? 9.884 -5.869 -4.783 1.00 85.00 190 SER A C 1
ATOM 1509 O O . SER A 1 190 ? 9.508 -6.820 -4.097 1.00 85.00 190 SER A O 1
ATOM 1511 N N . GLU A 1 191 ? 9.998 -4.640 -4.270 1.00 87.69 191 GLU A N 1
ATOM 1512 C CA . GLU A 1 191 ? 9.669 -4.300 -2.876 1.00 87.69 191 GLU A CA 1
ATOM 1513 C C . GLU A 1 191 ? 8.212 -4.654 -2.529 1.00 87.69 191 GLU A C 1
ATOM 1515 O O . GLU A 1 191 ? 7.915 -5.143 -1.437 1.00 87.69 191 GLU A O 1
ATOM 1520 N N . LEU A 1 192 ? 7.287 -4.439 -3.465 1.00 89.44 192 LEU A N 1
ATOM 1521 C CA . LEU A 1 192 ? 5.862 -4.635 -3.229 1.00 89.44 192 LEU A CA 1
ATOM 1522 C C . LEU A 1 192 ? 5.389 -6.080 -3.473 1.00 89.44 192 LEU A C 1
ATOM 1524 O O . LEU A 1 192 ? 4.546 -6.581 -2.727 1.00 89.44 192 LEU A O 1
ATOM 1528 N N . PHE A 1 193 ? 5.916 -6.761 -4.491 1.00 87.88 193 PHE A N 1
ATOM 1529 C CA . PHE A 1 193 ? 5.393 -8.054 -4.945 1.00 87.88 193 PHE A CA 1
ATOM 1530 C C . PHE A 1 193 ? 6.331 -9.243 -4.701 1.00 87.88 193 PHE A C 1
ATOM 1532 O O . PHE A 1 193 ? 5.838 -10.366 -4.571 1.00 87.88 193 PHE A O 1
ATOM 1539 N N . ASP A 1 194 ? 7.639 -9.029 -4.533 1.00 83.69 194 ASP A N 1
ATOM 1540 C CA . ASP A 1 194 ? 8.595 -10.122 -4.300 1.00 83.69 194 ASP A CA 1
ATOM 1541 C C . ASP A 1 194 ? 8.982 -10.269 -2.822 1.00 83.69 194 ASP A C 1
ATOM 1543 O O . ASP A 1 194 ? 9.203 -11.393 -2.332 1.00 83.69 194 ASP A O 1
ATOM 1547 N N . GLU A 1 195 ? 9.032 -9.161 -2.074 1.00 87.31 195 GLU A N 1
ATOM 1548 C CA . GLU A 1 195 ? 9.418 -9.197 -0.664 1.00 87.31 195 GLU A CA 1
ATOM 1549 C C . GLU A 1 195 ? 8.474 -10.081 0.172 1.00 87.31 195 GLU A C 1
ATOM 1551 O O . GLU A 1 195 ? 7.248 -9.964 0.080 1.00 87.31 195 GLU A O 1
ATOM 1556 N N . PRO A 1 196 ? 9.009 -10.971 1.036 1.00 87.38 196 PRO A N 1
ATOM 1557 C CA . PRO A 1 196 ? 8.189 -11.884 1.836 1.00 87.38 196 PRO A CA 1
ATOM 1558 C C . PRO A 1 196 ? 7.136 -11.182 2.702 1.00 87.38 196 PRO A C 1
ATOM 1560 O O . PRO A 1 196 ? 6.017 -11.676 2.835 1.00 87.38 196 PRO A O 1
ATOM 1563 N N . THR A 1 197 ? 7.483 -10.029 3.280 1.00 90.00 197 THR A N 1
ATOM 1564 C CA . THR A 1 197 ? 6.579 -9.246 4.133 1.00 90.00 197 THR A CA 1
ATOM 1565 C C . THR A 1 197 ? 5.423 -8.671 3.322 1.00 90.00 197 THR A C 1
ATOM 1567 O O . THR A 1 197 ? 4.265 -8.835 3.705 1.00 90.00 197 THR A O 1
ATOM 1570 N N . SER A 1 198 ? 5.722 -8.054 2.178 1.00 90.12 198 SER A N 1
ATOM 1571 C CA . SER A 1 198 ? 4.721 -7.471 1.286 1.00 90.12 198 SER A CA 1
ATOM 1572 C C . SER A 1 198 ? 3.793 -8.546 0.715 1.00 90.12 198 SER A C 1
ATOM 1574 O O . SER A 1 198 ? 2.575 -8.375 0.736 1.00 90.12 198 SER A O 1
ATOM 1576 N N . ARG A 1 199 ? 4.328 -9.721 0.349 1.00 90.81 199 ARG A N 1
ATOM 1577 C CA . ARG A 1 199 ? 3.521 -10.885 -0.064 1.00 90.81 199 ARG A CA 1
ATOM 1578 C C . ARG A 1 199 ? 2.581 -11.387 1.026 1.00 90.81 199 ARG A C 1
ATOM 1580 O O . ARG A 1 199 ? 1.437 -11.723 0.728 1.00 90.81 199 ARG A O 1
ATOM 1587 N N . LEU A 1 200 ? 3.029 -11.428 2.282 1.00 93.56 200 LEU A N 1
ATOM 1588 C CA . LEU A 1 200 ? 2.164 -11.808 3.401 1.00 93.56 200 LEU A CA 1
ATOM 1589 C C . LEU A 1 200 ? 1.019 -10.803 3.587 1.00 93.56 200 LEU A C 1
ATOM 1591 O O . LEU A 1 200 ? -0.123 -11.210 3.788 1.00 93.56 200 LEU A O 1
ATOM 1595 N N . ILE A 1 201 ? 1.310 -9.502 3.507 1.00 95.00 201 ILE A N 1
ATOM 1596 C CA . ILE A 1 201 ? 0.286 -8.452 3.581 1.00 95.00 201 ILE A CA 1
ATOM 1597 C C . ILE A 1 201 ? -0.696 -8.590 2.408 1.00 95.00 201 ILE A C 1
ATOM 1599 O O . ILE A 1 201 ? -1.901 -8.593 2.638 1.00 95.00 201 ILE A O 1
ATOM 1603 N N . MET A 1 202 ? -0.205 -8.795 1.182 1.00 95.00 202 MET A N 1
ATOM 1604 C CA . MET A 1 202 ? -1.038 -9.016 -0.006 1.00 95.00 202 MET A CA 1
ATOM 1605 C C . MET A 1 202 ? -1.947 -10.246 0.146 1.00 95.00 202 MET A C 1
ATOM 1607 O O . MET A 1 202 ? -3.139 -10.168 -0.138 1.00 95.00 202 MET A O 1
ATOM 1611 N N . SER A 1 203 ? -1.425 -11.368 0.662 1.00 94.88 203 SER A N 1
ATOM 1612 C CA . SER A 1 203 ? -2.231 -12.565 0.963 1.00 94.88 203 SER A CA 1
ATOM 1613 C C . SER A 1 203 ? -3.371 -12.239 1.921 1.00 94.88 203 SER A C 1
ATOM 1615 O O . SER A 1 203 ? -4.510 -12.609 1.669 1.00 94.88 203 SER A O 1
ATOM 1617 N N . ARG A 1 204 ? -3.095 -11.474 2.981 1.00 94.94 204 ARG A N 1
ATOM 1618 C CA . ARG A 1 204 ? -4.106 -11.082 3.973 1.00 94.94 204 ARG A CA 1
ATOM 1619 C C . ARG A 1 204 ? -5.154 -10.126 3.413 1.00 94.94 204 ARG A C 1
ATOM 1621 O O . ARG A 1 204 ? -6.322 -10.251 3.765 1.00 94.94 204 ARG A O 1
ATOM 1628 N N . ILE A 1 205 ? -4.752 -9.186 2.554 1.00 96.31 205 ILE A N 1
ATOM 1629 C CA . ILE A 1 205 ? -5.681 -8.307 1.829 1.00 96.31 205 ILE A CA 1
ATOM 1630 C C . ILE A 1 205 ? -6.667 -9.170 1.022 1.00 96.31 205 ILE A C 1
ATOM 1632 O O . ILE A 1 205 ? -7.879 -8.978 1.138 1.00 96.31 205 ILE A O 1
ATOM 1636 N N . ASN A 1 206 ? -6.150 -10.158 0.282 1.00 94.50 206 ASN A N 1
ATOM 1637 C CA . ASN A 1 206 ? -6.948 -11.088 -0.520 1.00 94.50 206 ASN A CA 1
ATOM 1638 C C . ASN A 1 206 ? -7.850 -11.988 0.342 1.00 94.50 206 ASN A C 1
ATOM 1640 O O . ASN A 1 206 ? -9.036 -12.125 0.057 1.00 94.50 206 ASN A O 1
ATOM 1644 N N . GLU A 1 207 ? -7.315 -12.577 1.415 1.00 94.81 207 GLU A N 1
ATOM 1645 C CA . GLU A 1 207 ? -8.059 -13.426 2.359 1.00 94.81 207 GLU A CA 1
ATOM 1646 C C . GLU A 1 207 ? -9.215 -12.671 3.028 1.00 94.81 207 GLU A C 1
ATOM 1648 O O . GLU A 1 207 ? -10.282 -13.238 3.255 1.00 94.81 207 GLU A O 1
ATOM 1653 N N . MET A 1 208 ? -9.017 -11.383 3.322 1.00 94.19 208 MET A N 1
ATOM 1654 C CA . MET A 1 208 ? -10.039 -10.513 3.902 1.00 94.19 208 MET A CA 1
ATOM 1655 C C . MET A 1 208 ? -11.044 -9.989 2.862 1.00 94.19 208 MET A C 1
ATOM 1657 O O . MET A 1 208 ? -12.049 -9.383 3.237 1.00 94.19 208 MET A O 1
ATOM 1661 N N . GLY A 1 209 ? -10.795 -10.208 1.567 1.00 94.12 209 GLY A N 1
ATOM 1662 C CA . GLY A 1 209 ? -11.669 -9.760 0.485 1.00 94.12 209 GLY A CA 1
ATOM 1663 C C . GLY A 1 209 ? -11.775 -8.238 0.384 1.00 94.12 209 GLY A C 1
ATOM 1664 O O . GLY A 1 209 ? -12.841 -7.719 0.057 1.00 94.12 209 GLY A O 1
ATOM 1665 N N . LEU A 1 210 ? -10.705 -7.506 0.712 1.00 96.44 210 LEU A N 1
ATOM 1666 C CA . LEU A 1 210 ? -10.704 -6.051 0.562 1.00 96.44 210 LEU A CA 1
ATOM 1667 C C . LEU A 1 210 ? -10.676 -5.681 -0.931 1.00 96.44 210 LEU A C 1
ATOM 1669 O O . LEU A 1 210 ? -9.877 -6.248 -1.672 1.00 96.44 210 LEU A O 1
ATOM 1673 N N . PRO A 1 211 ? -11.503 -4.732 -1.400 1.00 96.69 211 PRO A N 1
ATOM 1674 C CA . PRO A 1 211 ? -11.475 -4.318 -2.799 1.00 96.69 211 PRO A CA 1
ATOM 1675 C C . PRO A 1 211 ? -10.191 -3.536 -3.118 1.00 96.69 211 PRO A C 1
ATOM 1677 O O . PRO A 1 211 ? -9.883 -2.547 -2.451 1.00 96.69 211 PRO A O 1
ATOM 1680 N N . HIS A 1 212 ? -9.449 -3.962 -4.146 1.00 96.00 212 HIS A N 1
ATOM 1681 C CA . HIS A 1 212 ? -8.236 -3.288 -4.620 1.00 96.00 212 HIS A CA 1
ATOM 1682 C C . HIS A 1 212 ? -7.879 -3.628 -6.077 1.00 96.00 212 HIS A C 1
ATOM 1684 O O . HIS A 1 212 ? -8.238 -4.681 -6.601 1.00 96.00 212 HIS A O 1
ATOM 1690 N N . SER A 1 213 ? -7.061 -2.775 -6.697 1.00 94.94 213 SER A N 1
ATOM 1691 C CA . SER A 1 213 ? -6.539 -2.916 -8.064 1.00 94.94 213 SER A CA 1
ATOM 1692 C C . SER A 1 213 ? -5.023 -3.091 -8.108 1.00 94.94 213 SER A C 1
ATOM 1694 O O . SER A 1 213 ? -4.435 -3.012 -9.180 1.00 94.94 213 SER A O 1
ATOM 1696 N N . LEU A 1 214 ? -4.378 -3.381 -6.970 1.00 95.12 214 LEU A N 1
ATOM 1697 C CA . LEU A 1 214 ? -2.916 -3.504 -6.850 1.00 95.12 214 LEU A CA 1
ATOM 1698 C C . LEU A 1 214 ? -2.274 -4.353 -7.963 1.00 95.12 214 LEU A C 1
ATOM 1700 O O . LEU A 1 214 ? -1.339 -3.891 -8.605 1.00 95.12 214 LEU A O 1
ATOM 1704 N N . HIS A 1 215 ? -2.811 -5.540 -8.263 1.00 92.19 215 HIS A N 1
ATOM 1705 C CA . HIS A 1 215 ? -2.299 -6.390 -9.349 1.00 92.19 215 HIS A CA 1
ATOM 1706 C C . HIS A 1 215 ? -2.548 -5.819 -10.754 1.00 92.19 215 HIS A C 1
ATOM 1708 O O . HIS A 1 215 ? -1.719 -5.982 -11.644 1.00 92.19 215 HIS A O 1
ATOM 1714 N N . ALA A 1 216 ? -3.677 -5.140 -10.972 1.00 93.88 216 ALA A N 1
ATOM 1715 C CA . ALA A 1 216 ? -3.979 -4.510 -12.257 1.00 93.88 216 ALA A CA 1
ATOM 1716 C C . ALA A 1 216 ? -3.103 -3.270 -12.502 1.00 93.88 216 ALA A C 1
ATOM 1718 O O . ALA A 1 216 ? -2.702 -3.006 -13.635 1.00 93.88 216 ALA A O 1
ATOM 1719 N N . LEU A 1 217 ? -2.796 -2.516 -11.446 1.00 95.00 217 LEU A N 1
ATOM 1720 C CA . LEU A 1 217 ? -1.863 -1.395 -11.483 1.00 95.00 217 LEU A CA 1
ATOM 1721 C C . LEU A 1 217 ? -0.418 -1.870 -11.673 1.00 95.00 217 LEU A C 1
ATOM 1723 O O . LEU A 1 217 ? 0.331 -1.238 -12.410 1.00 95.00 217 LEU A O 1
ATOM 1727 N N . ASP A 1 218 ? -0.039 -2.990 -11.060 1.00 92.50 218 ASP A N 1
ATOM 1728 C CA . ASP A 1 218 ? 1.268 -3.613 -11.271 1.00 92.50 218 ASP A CA 1
ATOM 1729 C C . ASP A 1 218 ? 1.452 -4.100 -12.711 1.00 92.50 218 ASP A C 1
ATOM 1731 O O . ASP A 1 218 ? 2.469 -3.818 -13.337 1.00 92.50 218 ASP A O 1
ATOM 1735 N N . ALA A 1 219 ? 0.430 -4.734 -13.293 1.00 89.81 219 ALA A N 1
ATOM 1736 C CA . ALA A 1 219 ? 0.457 -5.112 -14.703 1.00 89.81 219 ALA A CA 1
ATOM 1737 C C . ALA A 1 219 ? 0.694 -3.894 -15.616 1.00 89.81 219 ALA A C 1
ATOM 1739 O O . ALA A 1 219 ? 1.563 -3.942 -16.485 1.00 89.81 219 ALA A O 1
ATOM 1740 N N . GLN A 1 220 ? -0.001 -2.777 -15.364 1.00 94.00 220 GLN A N 1
ATOM 1741 C CA . GLN A 1 220 ? 0.219 -1.521 -16.093 1.00 94.00 220 GLN A CA 1
ATOM 1742 C C . GLN A 1 220 ? 1.624 -0.946 -15.867 1.00 94.00 220 GLN A C 1
ATOM 1744 O O . GLN A 1 220 ? 2.233 -0.418 -16.795 1.00 94.00 220 GLN A O 1
ATOM 1749 N N . LEU A 1 221 ? 2.161 -1.047 -14.647 1.00 93.12 221 LEU A N 1
ATOM 1750 C CA . LEU A 1 221 ? 3.530 -0.630 -14.347 1.00 93.12 221 LEU A CA 1
ATOM 1751 C C . LEU A 1 221 ? 4.535 -1.445 -15.171 1.00 93.12 221 LEU A C 1
ATOM 1753 O O . LEU A 1 221 ? 5.425 -0.867 -15.790 1.00 93.12 221 LEU A O 1
ATOM 1757 N N . LEU A 1 222 ? 4.373 -2.769 -15.215 1.00 87.94 222 LEU A N 1
ATOM 1758 C CA . LEU A 1 222 ? 5.241 -3.665 -15.978 1.00 87.94 222 LEU A CA 1
ATOM 1759 C C . LEU A 1 222 ? 5.115 -3.460 -17.494 1.00 87.94 222 LEU A C 1
ATOM 1761 O O . LEU A 1 222 ? 6.122 -3.549 -18.198 1.00 87.94 222 LEU A O 1
ATOM 1765 N N . ASP A 1 223 ? 3.919 -3.152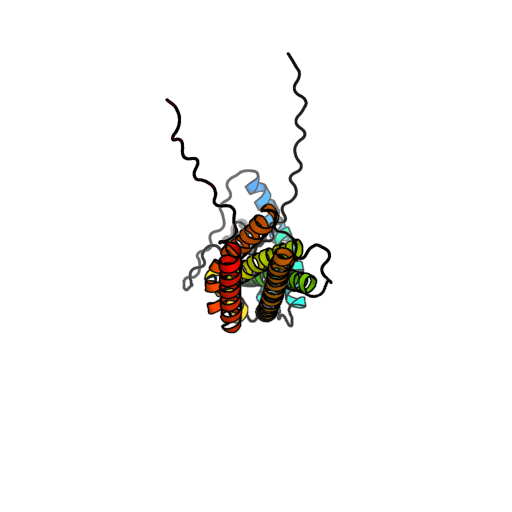 -17.999 1.00 87.19 223 ASP A N 1
ATOM 1766 C CA . ASP A 1 223 ? 3.716 -2.777 -19.404 1.00 87.19 223 ASP A CA 1
ATOM 1767 C C . ASP A 1 223 ? 4.450 -1.463 -19.731 1.00 87.19 223 ASP A C 1
ATOM 1769 O O . ASP A 1 223 ? 5.231 -1.414 -20.683 1.00 87.19 223 ASP A O 1
ATOM 1773 N N . ASN A 1 224 ? 4.323 -0.435 -18.883 1.00 90.19 224 ASN A N 1
ATOM 1774 C CA . ASN A 1 224 ? 5.075 0.815 -19.037 1.00 90.19 224 ASN A CA 1
ATOM 1775 C C . ASN A 1 224 ? 6.586 0.585 -19.017 1.00 90.19 224 ASN A C 1
ATOM 1777 O O . ASN A 1 224 ? 7.324 1.185 -19.796 1.00 90.19 224 ASN A O 1
ATOM 1781 N N . VAL A 1 225 ? 7.064 -0.281 -18.126 1.00 86.69 225 VAL A N 1
ATOM 1782 C CA . VAL A 1 225 ? 8.477 -0.655 -18.052 1.00 86.69 225 VAL A CA 1
ATOM 1783 C C . VAL A 1 225 ? 8.936 -1.321 -19.354 1.00 86.69 225 VAL A C 1
ATOM 1785 O O . VAL A 1 225 ? 10.013 -0.990 -19.855 1.00 86.69 225 VAL A O 1
ATOM 1788 N N . ALA A 1 226 ? 8.125 -2.202 -19.946 1.00 81.44 226 ALA A N 1
ATOM 1789 C CA . ALA A 1 226 ? 8.426 -2.812 -21.241 1.00 81.44 226 ALA A CA 1
ATOM 1790 C C . ALA A 1 226 ? 8.555 -1.755 -22.349 1.00 81.44 226 ALA A C 1
ATOM 1792 O O . ALA A 1 226 ? 9.535 -1.743 -23.096 1.00 81.44 226 ALA A O 1
ATOM 1793 N N . GLU A 1 227 ? 7.599 -0.831 -22.434 1.00 86.88 227 GLU A N 1
ATOM 1794 C CA . GLU A 1 227 ? 7.611 0.235 -23.438 1.00 86.88 227 GLU A CA 1
ATOM 1795 C C . GLU A 1 227 ? 8.791 1.199 -23.245 1.00 86.88 227 GLU A C 1
ATOM 1797 O O . GLU A 1 227 ? 9.454 1.590 -24.211 1.00 86.88 227 GLU A O 1
ATOM 1802 N N . LEU A 1 228 ? 9.122 1.530 -21.995 1.00 86.56 228 LEU A N 1
ATOM 1803 C CA . LEU A 1 228 ? 10.277 2.361 -21.658 1.00 86.56 228 LEU A CA 1
ATOM 1804 C C . LEU A 1 228 ? 11.598 1.680 -22.031 1.00 86.56 228 LEU A C 1
ATOM 1806 O O . LEU A 1 228 ? 12.512 2.356 -22.505 1.00 86.56 228 LEU A O 1
ATOM 1810 N N . LEU A 1 229 ? 11.706 0.355 -21.885 1.00 79.12 229 LEU A N 1
ATOM 1811 C CA . LEU A 1 229 ? 12.861 -0.405 -22.374 1.00 79.12 229 LEU A CA 1
ATOM 1812 C C . LEU A 1 229 ? 12.985 -0.317 -23.898 1.00 79.12 229 LEU A C 1
ATOM 1814 O O . LEU A 1 229 ? 14.079 -0.060 -24.407 1.00 79.12 229 LEU A O 1
ATOM 1818 N N . VAL A 1 230 ? 11.877 -0.469 -24.630 1.00 81.44 230 VAL A N 1
ATOM 1819 C CA . VAL A 1 230 ? 11.862 -0.327 -26.097 1.00 81.44 230 VAL A CA 1
ATOM 1820 C C . VAL A 1 230 ? 12.301 1.077 -26.514 1.00 81.44 230 VAL A C 1
ATOM 1822 O O . VAL A 1 230 ? 13.157 1.220 -27.393 1.00 81.44 230 VAL A O 1
ATOM 1825 N N . LEU A 1 231 ? 11.787 2.114 -25.850 1.00 84.19 231 LEU A N 1
ATOM 1826 C CA . LEU A 1 231 ? 12.197 3.498 -26.076 1.00 84.19 231 LEU A CA 1
ATOM 1827 C C . LEU A 1 231 ? 13.691 3.702 -25.778 1.00 84.19 231 LEU A C 1
ATOM 1829 O O . LEU A 1 231 ? 14.409 4.286 -26.591 1.00 84.19 231 LEU A O 1
ATOM 1833 N N . GLY A 1 232 ? 14.180 3.187 -24.648 1.00 78.94 232 GLY A N 1
ATOM 1834 C CA . GLY A 1 232 ? 15.591 3.244 -24.265 1.00 78.94 232 GLY A CA 1
ATOM 1835 C C . GLY A 1 232 ? 16.505 2.601 -25.311 1.00 78.94 232 GLY A C 1
ATOM 1836 O O . GLY A 1 232 ? 17.493 3.209 -25.729 1.00 78.94 232 GLY A O 1
ATOM 1837 N N . MET A 1 233 ? 16.138 1.418 -25.812 1.00 71.81 233 MET A N 1
ATOM 1838 C CA . MET A 1 233 ? 16.854 0.741 -26.899 1.00 71.81 233 MET A CA 1
ATOM 1839 C C . MET A 1 233 ? 16.848 1.552 -28.197 1.00 71.81 233 MET A C 1
ATOM 1841 O O . MET A 1 233 ? 17.884 1.667 -28.855 1.00 71.81 233 MET A O 1
ATOM 1845 N N . ALA A 1 234 ? 15.708 2.133 -28.578 1.00 79.12 234 ALA A N 1
ATOM 1846 C CA . ALA A 1 234 ? 15.605 2.958 -29.779 1.00 79.12 234 ALA A CA 1
ATOM 1847 C C . ALA A 1 234 ? 16.491 4.214 -29.690 1.00 79.12 234 ALA A C 1
ATOM 1849 O O . ALA A 1 234 ? 17.185 4.554 -30.653 1.00 79.12 234 ALA A O 1
ATOM 1850 N N . LEU A 1 235 ? 16.528 4.868 -28.525 1.00 78.88 235 LEU A N 1
ATOM 1851 C CA . LEU A 1 235 ? 17.393 6.023 -28.266 1.00 78.88 235 LEU A CA 1
ATOM 1852 C C . LEU A 1 235 ? 18.872 5.647 -28.355 1.00 78.88 235 LEU A C 1
ATOM 1854 O O . LEU A 1 235 ? 19.631 6.333 -29.040 1.00 78.88 235 LEU A O 1
ATOM 1858 N N . LEU A 1 236 ? 19.266 4.531 -27.737 1.00 69.81 236 LEU A N 1
ATOM 1859 C CA . LEU A 1 236 ? 20.631 4.008 -27.810 1.00 69.81 236 LEU A CA 1
ATOM 1860 C C . LEU A 1 236 ? 21.045 3.674 -29.245 1.00 69.81 236 LEU A C 1
ATOM 1862 O O . LEU A 1 236 ? 22.125 4.082 -29.665 1.00 69.81 236 LEU A O 1
ATOM 1866 N N . ARG A 1 237 ? 20.179 3.011 -30.026 1.00 69.88 237 ARG A N 1
ATOM 1867 C CA . ARG A 1 237 ? 20.416 2.736 -31.458 1.00 69.88 237 ARG A CA 1
ATOM 1868 C C . ARG A 1 237 ? 20.569 4.017 -32.276 1.00 69.88 237 ARG A C 1
ATOM 1870 O O . ARG A 1 237 ? 21.435 4.105 -33.145 1.00 69.88 237 ARG A O 1
ATOM 1877 N N . GLY A 1 238 ? 19.738 5.023 -32.006 1.00 69.75 238 GLY A N 1
ATOM 1878 C CA . GLY A 1 238 ? 19.820 6.320 -32.674 1.00 69.75 238 GLY A CA 1
ATOM 1879 C C . GLY A 1 238 ? 21.096 7.089 -32.322 1.00 69.75 238 GLY A C 1
ATOM 1880 O O . GLY A 1 238 ? 21.681 7.740 -33.188 1.00 69.75 238 GLY A O 1
ATOM 1881 N N . MET A 1 239 ? 21.543 7.013 -31.066 1.00 67.44 239 MET A N 1
ATOM 1882 C CA . MET A 1 239 ? 22.801 7.613 -30.615 1.00 67.44 239 MET A CA 1
ATOM 1883 C C . MET A 1 239 ? 24.014 6.879 -31.192 1.00 67.44 239 MET A C 1
ATOM 1885 O O . MET A 1 239 ? 24.921 7.534 -31.697 1.00 67.44 239 MET A O 1
ATOM 1889 N N . SER A 1 240 ? 24.013 5.543 -31.203 1.00 61.78 240 SER A N 1
ATOM 1890 C CA . SER A 1 240 ? 25.112 4.754 -31.767 1.00 61.78 240 SER A CA 1
ATOM 1891 C C . SER A 1 240 ? 25.247 4.948 -33.276 1.00 61.78 240 SER A C 1
ATOM 1893 O O . SER A 1 240 ? 26.351 5.189 -33.757 1.00 61.78 240 SER A O 1
ATOM 1895 N N . SER A 1 241 ? 24.134 4.951 -34.016 1.00 66.38 241 SER A N 1
ATOM 1896 C CA . SER A 1 241 ? 24.126 5.234 -35.459 1.00 66.38 241 SER A CA 1
ATOM 1897 C C . SER A 1 241 ? 24.619 6.651 -35.747 1.00 66.38 241 SER A C 1
ATOM 1899 O O . SER A 1 241 ? 25.460 6.839 -36.618 1.00 66.38 241 SER A O 1
ATOM 1901 N N . GLY A 1 242 ? 24.186 7.641 -34.955 1.00 59.84 242 GLY A N 1
ATOM 1902 C CA . GLY A 1 242 ? 24.680 9.015 -35.054 1.00 59.84 242 GLY A CA 1
ATOM 1903 C C . GLY A 1 242 ? 26.177 9.134 -34.763 1.00 59.84 242 GLY A C 1
ATOM 1904 O O . GLY A 1 242 ? 26.875 9.858 -35.466 1.00 59.84 242 GLY A O 1
ATOM 1905 N N . CYS A 1 243 ? 26.705 8.389 -33.788 1.00 56.53 243 CYS A N 1
ATOM 1906 C CA . CYS A 1 243 ? 28.145 8.309 -33.544 1.00 56.53 243 CYS A CA 1
ATOM 1907 C C . CYS A 1 243 ? 28.890 7.653 -34.716 1.00 56.53 243 CYS A C 1
ATOM 1909 O O . CYS A 1 243 ? 29.952 8.140 -35.093 1.00 56.53 243 CYS A O 1
ATOM 1911 N N . ILE A 1 244 ? 28.343 6.594 -35.324 1.00 56.00 244 ILE A N 1
ATOM 1912 C CA . ILE A 1 244 ? 28.919 5.914 -36.498 1.00 56.00 244 ILE A CA 1
ATOM 1913 C C . ILE A 1 244 ? 28.853 6.802 -37.759 1.00 56.00 244 ILE A C 1
ATOM 1915 O O . ILE A 1 244 ? 29.788 6.814 -38.557 1.00 56.00 244 ILE A O 1
ATOM 1919 N N . GLU A 1 245 ? 27.806 7.607 -37.931 1.00 54.62 245 GLU A N 1
ATOM 1920 C CA . GLU A 1 245 ? 27.686 8.568 -39.036 1.00 54.62 245 GLU A CA 1
ATOM 1921 C C . GLU A 1 245 ? 28.569 9.806 -38.828 1.00 54.62 245 GLU A C 1
ATOM 1923 O O . GLU A 1 245 ? 29.244 10.256 -39.754 1.00 54.62 245 GLU A O 1
ATOM 1928 N N . GLN A 1 246 ? 28.642 10.347 -37.608 1.00 51.59 246 GLN A N 1
ATOM 1929 C CA . GLN A 1 246 ? 29.569 11.433 -37.265 1.00 51.59 246 GLN A CA 1
ATOM 1930 C C . GLN A 1 246 ? 31.032 10.978 -37.343 1.00 51.59 246 GLN A C 1
ATOM 1932 O O . GLN A 1 246 ? 31.897 11.774 -37.706 1.00 51.59 246 GLN A O 1
ATOM 1937 N N . ARG A 1 247 ? 31.308 9.687 -37.124 1.00 49.53 247 ARG A N 1
ATOM 1938 C CA . ARG A 1 247 ? 32.599 9.038 -37.402 1.00 49.53 247 ARG A CA 1
ATOM 1939 C C . ARG A 1 247 ? 32.980 9.090 -38.888 1.00 49.53 247 ARG A C 1
ATOM 1941 O O . ARG A 1 247 ? 34.171 9.113 -39.179 1.00 49.53 247 ARG A O 1
ATOM 1948 N N . MET A 1 248 ? 32.018 9.213 -39.814 1.00 46.75 248 MET A N 1
ATOM 1949 C CA . MET A 1 248 ? 32.302 9.505 -41.229 1.00 46.75 248 MET A CA 1
ATOM 1950 C C . MET A 1 248 ? 32.588 10.991 -41.513 1.00 46.75 248 MET A C 1
ATOM 1952 O O . MET A 1 248 ? 33.017 11.310 -42.620 1.00 46.75 248 MET A O 1
ATOM 1956 N N . LYS A 1 249 ? 32.380 11.912 -40.555 1.00 44.28 249 LYS A N 1
ATOM 1957 C CA . LYS A 1 249 ? 32.581 13.361 -40.771 1.00 44.28 249 LYS A CA 1
ATOM 1958 C C . LYS A 1 249 ? 33.596 14.063 -39.859 1.00 44.28 249 LYS A C 1
ATOM 1960 O O . LYS A 1 249 ? 34.164 15.039 -40.329 1.00 44.28 249 LYS A O 1
ATOM 1965 N N . ALA A 1 250 ? 33.873 13.611 -38.632 1.00 49.94 250 ALA A N 1
ATOM 1966 C CA . ALA A 1 250 ? 35.012 14.048 -37.801 1.00 49.94 250 ALA A CA 1
ATOM 1967 C C . ALA A 1 250 ? 34.949 13.402 -36.403 1.00 49.94 250 ALA A C 1
ATOM 1969 O O . ALA A 1 250 ? 33.956 13.576 -35.703 1.00 49.94 250 ALA A O 1
ATOM 1970 N N . VAL A 1 251 ? 36.024 12.764 -35.926 1.00 45.78 251 VAL A N 1
ATOM 1971 C CA . VAL A 1 251 ? 36.147 12.369 -34.507 1.00 45.78 251 VAL A CA 1
ATOM 1972 C C . VAL A 1 251 ? 37.170 13.269 -33.814 1.00 45.78 251 VAL A C 1
ATOM 1974 O O . VAL A 1 251 ? 38.356 13.230 -34.131 1.00 45.78 251 VAL A O 1
ATOM 1977 N N . ARG A 1 252 ? 36.714 14.067 -32.839 1.00 48.69 252 ARG A N 1
ATOM 1978 C CA . ARG A 1 252 ? 37.543 14.550 -31.721 1.00 48.69 252 ARG A CA 1
ATOM 1979 C C . ARG A 1 252 ? 37.043 13.870 -30.442 1.00 48.69 252 ARG A C 1
ATOM 1981 O O . ARG A 1 252 ? 35.839 13.765 -30.217 1.00 48.69 252 ARG A O 1
ATOM 1988 N N . SER A 1 253 ? 37.989 13.399 -29.638 1.00 53.38 253 SER A N 1
ATOM 1989 C CA . SER A 1 253 ? 37.909 12.346 -28.610 1.00 53.38 253 SER A CA 1
ATOM 1990 C C . SER A 1 253 ? 36.833 12.464 -27.518 1.00 53.38 253 SER A C 1
ATOM 1992 O O . SER A 1 253 ? 36.466 11.453 -26.924 1.00 53.38 253 SER A O 1
ATOM 1994 N N . VAL A 1 254 ? 36.280 13.650 -27.259 1.00 55.75 254 VAL A N 1
ATOM 1995 C CA . VAL A 1 254 ? 35.404 13.888 -26.094 1.00 55.75 254 VAL A CA 1
ATOM 1996 C C . VAL A 1 254 ? 33.978 13.356 -26.287 1.00 55.75 254 VAL A C 1
ATOM 1998 O O . VAL A 1 254 ? 33.382 12.836 -25.346 1.00 55.75 254 VAL A O 1
ATOM 2001 N N . ALA A 1 255 ? 33.413 13.449 -27.495 1.00 52.34 255 ALA A N 1
ATOM 2002 C CA . ALA A 1 255 ? 32.045 12.978 -27.754 1.00 52.34 255 ALA A CA 1
ATOM 2003 C C . ALA A 1 255 ? 31.949 11.440 -27.739 1.00 52.34 255 ALA A C 1
ATOM 2005 O O . ALA A 1 255 ? 30.981 10.885 -27.226 1.00 52.34 255 ALA A O 1
ATOM 2006 N N . ALA A 1 256 ? 32.986 10.755 -28.233 1.00 50.81 256 ALA A N 1
ATOM 2007 C CA . ALA A 1 256 ? 33.084 9.297 -28.191 1.00 50.81 256 ALA A CA 1
ATOM 2008 C C . ALA A 1 256 ? 33.258 8.774 -26.753 1.00 50.81 256 ALA A C 1
ATOM 2010 O O . ALA A 1 256 ? 32.583 7.825 -26.366 1.00 50.81 256 ALA A O 1
ATOM 2011 N N . GLN A 1 257 ? 34.088 9.432 -25.932 1.00 56.78 257 GLN A N 1
ATOM 2012 C CA . GLN A 1 257 ? 34.237 9.097 -24.509 1.00 56.78 257 GLN A CA 1
ATOM 2013 C C . GLN A 1 257 ? 32.928 9.268 -23.727 1.00 56.78 257 GLN A C 1
ATOM 2015 O O . GLN A 1 257 ? 32.570 8.387 -22.949 1.00 56.78 257 GLN A O 1
ATOM 2020 N N . LYS A 1 258 ? 32.180 10.355 -23.969 1.00 57.47 258 LYS A N 1
ATOM 2021 C CA . LYS A 1 258 ? 30.854 10.555 -23.360 1.00 57.47 258 LYS A CA 1
ATOM 2022 C C . LYS A 1 258 ? 29.859 9.471 -23.775 1.00 57.47 258 LYS A C 1
ATOM 2024 O O . LYS A 1 258 ? 29.154 8.952 -22.920 1.00 57.47 258 LYS A O 1
ATOM 2029 N N . ALA A 1 259 ? 29.849 9.072 -25.048 1.00 53.47 259 ALA A N 1
ATOM 2030 C CA . ALA A 1 259 ? 28.985 7.990 -25.518 1.00 53.47 259 ALA A CA 1
ATOM 2031 C C . ALA A 1 259 ? 29.292 6.654 -24.814 1.00 53.47 259 ALA A C 1
ATOM 2033 O O . ALA A 1 259 ? 28.364 6.005 -24.338 1.00 53.47 259 ALA A O 1
ATOM 2034 N N . VAL A 1 260 ? 30.571 6.273 -24.672 1.00 57.09 260 VAL A N 1
ATOM 2035 C CA . VAL A 1 260 ? 30.973 5.051 -23.939 1.00 57.09 260 VAL A CA 1
ATOM 2036 C C . VAL A 1 260 ? 30.613 5.133 -22.459 1.00 57.09 260 VAL A C 1
ATOM 2038 O O . VAL A 1 260 ? 30.073 4.177 -21.917 1.00 57.09 260 VAL A O 1
ATOM 2041 N N . GLN A 1 261 ? 30.840 6.272 -21.801 1.00 61.44 261 GLN A N 1
ATOM 2042 C CA . GLN A 1 261 ? 30.448 6.455 -20.398 1.00 61.44 261 GLN A CA 1
ATOM 2043 C C . GLN A 1 261 ? 28.932 6.338 -20.205 1.00 61.44 261 GLN A C 1
ATOM 2045 O O . GLN A 1 261 ? 28.481 5.701 -19.252 1.00 61.44 261 GLN A O 1
ATOM 2050 N N . SER A 1 262 ? 28.141 6.905 -21.119 1.00 56.91 262 SER A N 1
ATOM 2051 C CA . SER A 1 262 ? 26.684 6.777 -21.094 1.00 56.91 262 SER A CA 1
ATOM 2052 C C . SER A 1 262 ? 26.253 5.318 -21.305 1.00 56.91 262 SER A C 1
ATOM 2054 O O . SER A 1 262 ? 25.399 4.841 -20.563 1.00 56.91 262 SER A O 1
ATOM 2056 N N . ILE A 1 263 ? 26.901 4.573 -22.209 1.00 55.91 263 ILE A N 1
ATOM 2057 C CA . ILE A 1 263 ? 26.689 3.127 -22.439 1.00 55.91 263 ILE A CA 1
ATOM 2058 C C . ILE A 1 263 ? 27.038 2.288 -21.201 1.00 55.91 263 ILE A C 1
ATOM 2060 O O . ILE A 1 263 ? 26.257 1.425 -20.804 1.00 55.91 263 ILE A O 1
ATOM 2064 N N . GLU A 1 264 ? 28.168 2.554 -20.548 1.00 60.69 264 GLU A N 1
ATOM 2065 C CA . GLU A 1 264 ? 28.607 1.828 -19.349 1.00 60.69 264 GLU A CA 1
ATOM 2066 C C . GLU A 1 264 ? 27.676 2.102 -18.153 1.00 60.69 264 GLU A C 1
ATOM 2068 O O . GLU A 1 264 ? 27.316 1.205 -17.382 1.00 60.69 264 GLU A O 1
ATOM 2073 N N . LYS A 1 265 ? 27.185 3.342 -18.039 1.00 63.12 265 LYS A N 1
ATOM 2074 C CA . LYS A 1 265 ? 26.171 3.734 -17.053 1.00 63.12 265 LYS A CA 1
ATOM 2075 C C . LYS A 1 265 ? 24.826 3.048 -17.310 1.00 63.12 265 L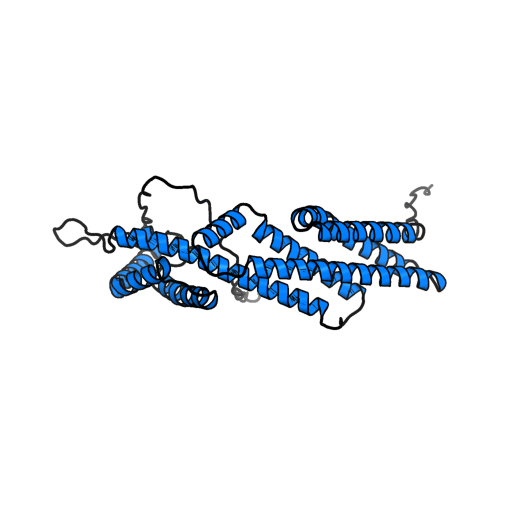YS A C 1
ATOM 2077 O O . LYS A 1 265 ? 24.161 2.625 -16.365 1.00 63.12 265 LYS A O 1
ATOM 2082 N N . VAL A 1 266 ? 24.433 2.884 -18.574 1.00 59.59 266 VAL A N 1
ATOM 2083 C CA . VAL A 1 266 ? 23.262 2.071 -18.932 1.00 59.59 266 VAL A CA 1
ATOM 2084 C C . VAL A 1 266 ? 23.482 0.620 -18.500 1.00 59.59 266 VAL A C 1
ATOM 2086 O O . VAL A 1 266 ? 22.647 0.062 -17.796 1.00 59.59 266 VAL A O 1
ATOM 2089 N N . ARG A 1 267 ? 24.621 0.018 -18.862 1.00 60.66 267 ARG A N 1
ATOM 2090 C CA . ARG A 1 267 ? 24.950 -1.388 -18.569 1.00 60.66 267 ARG A CA 1
ATOM 2091 C C . ARG A 1 267 ? 24.887 -1.700 -17.074 1.00 60.66 267 ARG A C 1
ATOM 2093 O O . ARG A 1 267 ? 24.258 -2.678 -16.669 1.00 60.66 267 ARG A O 1
ATOM 2100 N N . THR A 1 268 ? 25.505 -0.858 -16.254 1.00 66.12 268 THR A N 1
ATOM 2101 C CA . THR A 1 268 ? 25.513 -0.999 -14.787 1.00 66.12 268 THR A CA 1
ATOM 2102 C C . THR A 1 268 ? 24.125 -0.852 -14.159 1.00 66.12 268 THR A C 1
ATOM 2104 O O . THR A 1 268 ? 23.862 -1.472 -13.133 1.00 66.12 268 THR A O 1
ATOM 2107 N N . THR A 1 269 ? 23.217 -0.115 -14.802 1.00 59.94 269 THR A N 1
ATOM 2108 C CA . THR A 1 269 ? 21.815 0.036 -14.373 1.00 59.94 269 THR A CA 1
ATOM 2109 C C . THR A 1 269 ? 20.949 -1.160 -14.798 1.00 59.94 269 THR A C 1
ATOM 2111 O O . THR A 1 269 ? 20.120 -1.645 -14.036 1.00 59.94 269 THR A O 1
ATOM 2114 N N . VAL A 1 270 ? 21.178 -1.683 -16.005 1.00 56.53 270 VAL A N 1
ATOM 2115 C CA . VAL A 1 270 ? 20.378 -2.742 -16.652 1.00 56.53 270 VAL A CA 1
ATOM 2116 C C . VAL A 1 270 ? 20.765 -4.159 -16.197 1.00 56.53 270 VAL A C 1
ATOM 2118 O O . VAL A 1 270 ? 19.950 -5.081 -16.221 1.00 56.53 270 VAL A O 1
ATOM 2121 N N . THR A 1 271 ? 22.001 -4.374 -15.747 1.00 62.94 271 THR A N 1
ATOM 2122 C CA . THR A 1 271 ? 22.466 -5.716 -15.343 1.00 62.94 271 THR A CA 1
ATOM 2123 C C . THR A 1 271 ? 21.767 -6.252 -14.077 1.00 62.94 271 THR A C 1
ATOM 2125 O O . THR A 1 271 ? 21.316 -7.400 -14.099 1.00 62.94 271 THR A O 1
ATOM 2128 N N . PRO A 1 272 ? 21.606 -5.476 -12.982 1.00 62.50 272 PRO A N 1
ATOM 2129 C CA . PRO A 1 272 ? 20.875 -5.925 -11.789 1.00 62.50 272 PRO A CA 1
ATOM 2130 C C . PRO A 1 272 ? 19.388 -6.177 -12.063 1.00 62.50 272 PRO A C 1
ATOM 2132 O O . PRO A 1 272 ? 18.801 -7.119 -11.532 1.00 62.50 272 PRO A O 1
ATOM 2135 N N . MET A 1 273 ? 18.811 -5.361 -12.946 1.00 60.53 273 MET A N 1
ATOM 2136 C CA . MET A 1 273 ? 17.440 -5.466 -13.432 1.00 60.53 273 MET A CA 1
ATOM 2137 C C . MET A 1 273 ? 17.142 -6.856 -14.013 1.00 60.53 273 MET A C 1
ATOM 2139 O O . MET A 1 273 ? 16.118 -7.450 -13.679 1.00 60.53 273 MET A O 1
ATOM 2143 N N . ARG A 1 274 ? 18.049 -7.425 -14.820 1.00 60.03 274 ARG A N 1
ATOM 2144 C CA . ARG A 1 274 ? 17.876 -8.729 -15.493 1.00 60.03 274 ARG A CA 1
ATOM 2145 C C . ARG A 1 274 ? 17.382 -9.846 -14.567 1.00 60.03 274 ARG A C 1
ATOM 2147 O O . ARG A 1 274 ? 16.514 -10.627 -14.948 1.00 60.03 274 ARG A O 1
ATOM 2154 N N . LYS A 1 275 ? 17.910 -9.915 -13.342 1.00 58.47 275 LYS A N 1
ATOM 2155 C CA . LYS A 1 275 ? 17.547 -10.957 -12.370 1.00 58.47 275 LYS A CA 1
ATOM 2156 C C . LYS A 1 275 ? 16.092 -10.835 -11.901 1.00 58.47 275 LYS A C 1
ATOM 2158 O O . LYS A 1 275 ? 15.436 -11.856 -11.729 1.00 58.47 275 LYS A O 1
ATOM 2163 N N . VAL A 1 276 ? 15.608 -9.605 -11.738 1.00 53.56 276 VAL A N 1
ATOM 2164 C CA . VAL A 1 276 ? 14.226 -9.290 -11.341 1.00 53.56 276 VAL A CA 1
ATOM 2165 C C . VAL A 1 276 ? 13.272 -9.540 -12.516 1.00 53.56 276 VAL A C 1
ATOM 2167 O O . VAL A 1 276 ? 12.220 -10.152 -12.370 1.00 53.56 276 VAL A O 1
ATOM 2170 N N . PHE A 1 277 ? 13.681 -9.166 -13.727 1.00 55.03 277 PHE A N 1
ATOM 2171 C CA . PHE A 1 277 ? 12.845 -9.265 -14.923 1.00 55.03 277 PHE A CA 1
ATOM 2172 C C . PHE A 1 277 ? 12.600 -10.688 -15.434 1.00 55.03 277 PHE A C 1
ATOM 2174 O O . PHE A 1 277 ? 11.492 -10.980 -15.879 1.00 55.03 277 PHE A O 1
ATOM 2181 N N . VAL A 1 278 ? 13.582 -11.591 -15.338 1.00 54.28 278 VAL A N 1
ATOM 2182 C CA . VAL A 1 278 ? 13.382 -13.014 -15.686 1.00 54.28 278 VAL A CA 1
ATOM 2183 C C . VAL A 1 278 ? 12.356 -13.676 -14.759 1.00 54.28 278 VAL A C 1
ATOM 2185 O O . VAL A 1 278 ? 11.653 -14.592 -15.178 1.00 54.28 278 VAL A O 1
ATOM 2188 N N . GLN A 1 279 ? 12.253 -13.202 -13.514 1.00 53.34 279 GLN A N 1
ATOM 2189 C CA . GLN A 1 279 ? 11.290 -13.706 -12.536 1.00 53.34 279 GLN A CA 1
ATOM 2190 C C . GLN A 1 279 ? 9.884 -13.125 -12.757 1.00 53.34 279 GLN A C 1
ATOM 2192 O O . GLN A 1 279 ? 8.911 -13.859 -12.606 1.00 53.34 279 GLN A O 1
ATOM 2197 N N . ALA A 1 280 ? 9.781 -11.858 -13.177 1.00 52.06 280 ALA A N 1
ATOM 2198 C CA . ALA A 1 280 ? 8.504 -11.170 -13.378 1.00 52.06 280 ALA A CA 1
ATOM 2199 C C . ALA A 1 280 ? 7.839 -11.444 -14.747 1.00 52.06 280 ALA A C 1
ATOM 2201 O O . ALA A 1 280 ? 6.625 -11.638 -14.811 1.00 52.06 280 ALA A O 1
ATOM 2202 N N . ARG A 1 281 ? 8.591 -11.459 -15.865 1.00 58.81 281 ARG A N 1
ATOM 2203 C CA . ARG A 1 281 ? 8.030 -11.684 -17.218 1.00 58.81 281 ARG A CA 1
ATOM 2204 C C . ARG A 1 281 ? 9.109 -12.090 -18.225 1.00 58.81 281 ARG A C 1
ATOM 2206 O O . ARG A 1 281 ? 10.012 -11.315 -18.525 1.00 58.81 281 ARG A O 1
ATOM 2213 N N . THR A 1 282 ? 8.969 -13.261 -18.848 1.00 61.00 282 THR A N 1
ATOM 2214 C CA . THR A 1 282 ? 9.963 -13.811 -19.796 1.00 61.00 282 THR A CA 1
ATOM 2215 C C . THR A 1 282 ? 10.298 -12.858 -20.952 1.00 61.00 282 THR A C 1
ATOM 2217 O O . THR A 1 282 ? 11.465 -12.691 -21.289 1.00 61.00 282 THR A O 1
ATOM 2220 N N . GLN A 1 283 ? 9.297 -12.150 -21.489 1.00 60.12 283 GLN A N 1
ATOM 2221 C CA . GLN A 1 283 ? 9.475 -11.161 -22.563 1.00 60.12 283 GLN A CA 1
ATOM 2222 C C . GLN A 1 283 ? 10.342 -9.958 -22.146 1.00 60.12 283 GLN A C 1
ATOM 2224 O O . GLN A 1 283 ? 11.077 -9.418 -22.967 1.00 60.12 283 GLN A O 1
ATOM 2229 N N . LEU A 1 284 ? 10.300 -9.544 -20.872 1.00 61.91 284 LEU A N 1
ATOM 2230 C CA . LEU A 1 284 ? 11.167 -8.474 -20.363 1.00 61.91 284 LEU A CA 1
ATOM 2231 C C . LEU A 1 284 ? 12.620 -8.950 -20.269 1.00 61.91 284 LEU A C 1
ATOM 2233 O O . LEU A 1 284 ? 13.532 -8.199 -20.603 1.00 61.91 284 LEU A O 1
ATOM 2237 N N . GLY A 1 285 ? 12.828 -10.213 -19.880 1.00 60.62 285 GLY A N 1
ATOM 2238 C CA . GLY A 1 285 ? 14.140 -10.861 -19.916 1.00 60.62 285 GLY A CA 1
ATOM 2239 C C . GLY A 1 285 ? 14.771 -10.833 -21.312 1.00 60.62 285 GLY A C 1
ATOM 2240 O O . GLY A 1 285 ? 15.918 -10.418 -21.451 1.00 60.62 285 GLY A O 1
ATOM 2241 N N . GLU A 1 286 ? 14.004 -11.179 -22.349 1.00 68.00 286 GLU A N 1
ATOM 2242 C CA . GLU A 1 286 ? 14.472 -11.151 -23.744 1.00 68.00 286 GLU A CA 1
ATOM 2243 C C . GLU A 1 286 ? 14.833 -9.736 -24.225 1.00 68.00 286 GLU A C 1
ATOM 2245 O O . GLU A 1 286 ? 15.861 -9.549 -24.875 1.00 68.00 286 GLU A O 1
ATOM 2250 N N . LEU A 1 287 ? 14.027 -8.721 -23.889 1.00 63.69 287 LEU A N 1
ATOM 2251 C CA . LEU A 1 287 ? 14.319 -7.326 -24.248 1.00 63.69 287 LEU A CA 1
ATOM 2252 C C . LEU A 1 287 ? 15.593 -6.809 -23.561 1.00 63.69 287 LEU A C 1
ATOM 2254 O O . LEU A 1 287 ? 16.342 -6.030 -24.150 1.00 63.69 287 LEU A O 1
ATOM 2258 N N . LEU A 1 288 ? 15.864 -7.246 -22.330 1.00 64.69 288 LEU A N 1
ATOM 2259 C CA . LEU A 1 288 ? 17.088 -6.883 -21.610 1.00 64.69 288 LEU A CA 1
ATOM 2260 C C . LEU A 1 288 ? 18.314 -7.579 -22.177 1.00 64.69 288 LEU A C 1
ATOM 2262 O O . LEU A 1 288 ? 19.357 -6.943 -22.288 1.00 64.69 288 LEU A O 1
ATOM 2266 N N . ASP A 1 289 ? 18.191 -8.848 -22.563 1.00 68.00 289 ASP A N 1
ATOM 2267 C CA . ASP A 1 289 ? 19.268 -9.568 -23.238 1.00 68.00 289 ASP A CA 1
ATOM 2268 C C . ASP A 1 289 ? 19.612 -8.875 -24.571 1.00 68.00 289 ASP A C 1
ATOM 2270 O O . ASP A 1 289 ? 20.779 -8.575 -24.820 1.00 68.00 289 ASP A O 1
ATOM 2274 N N . GLN A 1 290 ? 18.606 -8.467 -25.355 1.00 67.69 290 GLN A N 1
ATOM 2275 C CA . GLN A 1 290 ? 18.810 -7.666 -26.573 1.00 67.69 290 GLN A CA 1
ATOM 2276 C C . GLN A 1 290 ? 19.456 -6.299 -26.296 1.00 67.69 290 GLN A C 1
ATOM 2278 O O . GLN A 1 290 ? 20.274 -5.822 -27.088 1.00 67.69 290 GLN A O 1
ATOM 2283 N N . LEU A 1 291 ? 19.094 -5.641 -25.191 1.00 65.69 291 LEU A N 1
ATOM 2284 C CA . LEU A 1 291 ? 19.702 -4.375 -24.784 1.00 65.69 291 LEU A CA 1
ATOM 2285 C C . LEU A 1 291 ? 21.170 -4.566 -24.377 1.00 65.69 291 LEU A C 1
ATOM 2287 O O . LEU A 1 291 ? 22.013 -3.766 -24.776 1.00 65.69 291 LEU A O 1
ATOM 2291 N N . LEU A 1 292 ? 21.491 -5.617 -23.621 1.00 66.06 292 LEU A N 1
ATOM 2292 C CA . LEU A 1 292 ? 22.864 -5.943 -23.230 1.00 66.06 292 LEU A CA 1
ATOM 2293 C C . LEU A 1 292 ? 23.730 -6.268 -24.454 1.00 66.06 292 LEU A C 1
ATOM 2295 O O . LEU A 1 292 ? 24.809 -5.694 -24.591 1.00 66.06 292 LEU A O 1
ATOM 2299 N N . GLU A 1 293 ? 23.222 -7.073 -25.390 1.00 73.12 293 GLU A N 1
ATOM 2300 C CA . GLU A 1 293 ? 23.896 -7.352 -26.664 1.00 73.12 293 GLU A CA 1
ATOM 2301 C C . GLU A 1 293 ? 24.133 -6.077 -27.482 1.00 73.12 293 GLU A C 1
ATOM 2303 O O . GLU A 1 293 ? 25.214 -5.878 -28.041 1.00 73.12 293 GLU A O 1
ATOM 2308 N N . LEU A 1 294 ? 23.150 -5.172 -27.536 1.00 65.06 294 LEU A N 1
ATOM 2309 C CA . LEU A 1 294 ? 23.311 -3.884 -28.206 1.00 65.06 294 LEU A CA 1
ATOM 2310 C C . LEU A 1 294 ? 24.418 -3.052 -27.54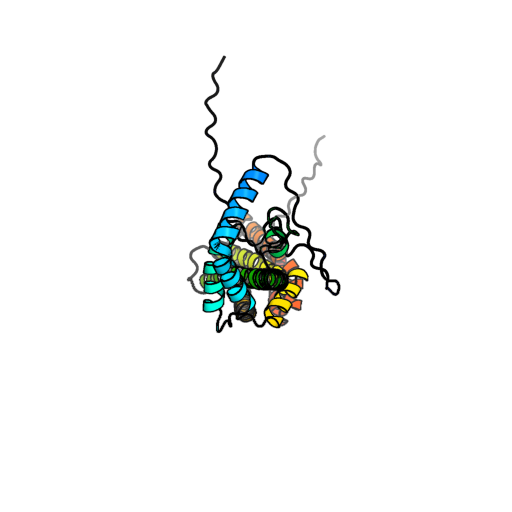3 1.00 65.06 294 LEU A C 1
ATOM 2312 O O . LEU A 1 294 ? 25.251 -2.468 -28.234 1.00 65.06 294 LEU A O 1
ATOM 2316 N N . LEU A 1 295 ? 24.445 -2.993 -26.210 1.00 64.75 295 LEU A N 1
ATOM 2317 C CA . LEU A 1 295 ? 25.483 -2.274 -25.469 1.00 64.75 295 LEU A CA 1
ATOM 2318 C C . LEU A 1 295 ? 26.868 -2.887 -25.712 1.00 64.75 295 LEU A C 1
ATOM 2320 O O . LEU A 1 295 ? 27.836 -2.138 -25.828 1.00 64.75 295 LEU A O 1
ATOM 2324 N N . ASP A 1 296 ? 26.977 -4.213 -25.826 1.00 68.19 296 ASP A N 1
ATOM 2325 C CA . ASP A 1 296 ? 28.214 -4.906 -26.205 1.00 68.19 296 ASP A CA 1
ATOM 2326 C C . ASP A 1 296 ? 28.671 -4.532 -27.615 1.00 68.19 296 ASP A C 1
ATOM 2328 O O . ASP A 1 296 ? 29.834 -4.178 -27.810 1.00 68.19 296 ASP A O 1
ATOM 2332 N N . GLN A 1 297 ? 27.759 -4.533 -28.590 1.00 66.94 297 GLN A N 1
ATOM 2333 C CA . GLN A 1 297 ? 28.062 -4.161 -29.974 1.00 66.94 297 GLN A CA 1
ATOM 2334 C C . GLN A 1 297 ? 28.535 -2.711 -30.088 1.00 66.94 297 GLN A C 1
ATOM 2336 O O . GLN A 1 297 ? 29.514 -2.428 -30.783 1.00 66.94 297 GLN A O 1
ATOM 2341 N N . VAL A 1 298 ? 27.868 -1.780 -29.397 1.00 62.84 298 VAL A N 1
ATOM 2342 C CA . VAL A 1 298 ? 28.271 -0.371 -29.425 1.00 62.84 298 VAL A CA 1
ATOM 2343 C C . VAL A 1 298 ? 29.590 -0.173 -28.681 1.00 62.84 298 VAL A C 1
ATOM 2345 O O . VAL A 1 298 ? 30.445 0.551 -29.186 1.00 62.84 298 VAL A O 1
ATOM 2348 N N . ASN A 1 299 ? 29.803 -0.840 -27.542 1.00 64.94 299 ASN A N 1
ATOM 2349 C CA . ASN A 1 299 ? 31.085 -0.779 -26.842 1.00 64.94 299 ASN A CA 1
ATOM 2350 C C . ASN A 1 299 ? 32.213 -1.284 -27.755 1.00 64.94 299 ASN A C 1
ATOM 2352 O O . ASN A 1 299 ? 33.125 -0.525 -28.064 1.00 64.94 299 ASN A O 1
ATOM 2356 N N . ALA A 1 300 ? 32.082 -2.485 -28.326 1.00 66.50 300 ALA A N 1
ATOM 2357 C CA . ALA A 1 300 ? 33.060 -3.057 -29.254 1.00 66.50 300 ALA A CA 1
ATOM 2358 C C . ALA A 1 300 ? 33.343 -2.162 -30.478 1.00 66.50 300 ALA A C 1
ATOM 2360 O O . ALA A 1 300 ? 34.475 -2.100 -30.955 1.00 66.50 300 ALA A O 1
ATOM 2361 N N . ALA A 1 301 ? 32.340 -1.433 -30.975 1.00 62.75 301 ALA A N 1
ATOM 2362 C CA . ALA A 1 301 ? 32.510 -0.502 -32.087 1.00 62.75 301 ALA A CA 1
ATOM 2363 C C . ALA A 1 301 ? 33.258 0.791 -31.707 1.00 62.75 301 ALA A C 1
ATOM 2365 O O . ALA A 1 301 ? 33.813 1.443 -32.599 1.00 62.75 301 ALA A O 1
ATOM 2366 N N . VAL A 1 302 ? 33.258 1.185 -30.428 1.00 59.50 302 VAL A N 1
ATOM 2367 C CA . VAL A 1 302 ? 33.821 2.458 -29.945 1.00 59.50 302 VAL A CA 1
ATOM 2368 C C . VAL A 1 302 ? 35.146 2.274 -29.190 1.00 59.50 302 VAL A C 1
ATOM 2370 O O . VAL A 1 302 ? 36.044 3.096 -29.377 1.00 59.50 302 VAL A O 1
ATOM 2373 N N . THR A 1 303 ? 35.319 1.200 -28.405 1.00 63.22 303 THR A N 1
ATOM 2374 C CA . THR A 1 303 ? 36.524 0.928 -27.591 1.00 63.22 303 THR A CA 1
ATOM 2375 C C . THR A 1 303 ? 37.843 1.029 -28.374 1.00 63.22 303 THR A C 1
ATOM 2377 O O . THR A 1 303 ? 38.749 1.693 -27.875 1.00 63.22 303 THR A O 1
ATOM 2380 N N . PRO A 1 304 ? 37.982 0.489 -29.606 1.00 62.69 304 PRO A N 1
ATOM 2381 C CA . PRO A 1 304 ? 39.236 0.566 -30.371 1.00 62.69 304 PRO A CA 1
ATOM 2382 C C . PRO A 1 304 ? 39.642 1.986 -30.802 1.00 62.69 304 PRO A C 1
ATOM 2384 O O . PRO A 1 304 ? 40.709 2.176 -31.380 1.00 62.69 304 PRO A O 1
ATOM 2387 N N . HIS A 1 305 ? 38.775 2.978 -30.586 1.00 54.91 305 HIS A N 1
ATOM 2388 C CA . HIS A 1 305 ? 38.962 4.367 -31.015 1.00 54.91 305 HIS A CA 1
ATOM 2389 C C . HIS A 1 305 ? 38.981 5.353 -29.849 1.00 54.91 305 HIS A C 1
ATOM 2391 O O . HIS A 1 305 ? 39.082 6.564 -30.068 1.00 54.91 305 HIS A O 1
ATOM 2397 N N . LEU A 1 306 ? 38.877 4.853 -28.617 1.00 54.28 306 LEU A N 1
ATOM 2398 C CA . LEU A 1 306 ? 39.216 5.649 -27.452 1.00 54.28 306 LEU A CA 1
ATOM 2399 C C . LEU A 1 306 ? 40.714 5.973 -27.533 1.00 54.28 306 LEU A C 1
ATOM 2401 O O . LEU A 1 306 ? 41.497 5.098 -27.911 1.00 54.28 306 LEU A O 1
ATOM 2405 N N . PRO A 1 307 ? 41.134 7.213 -27.223 1.00 50.38 307 PRO A N 1
ATOM 2406 C CA . PRO A 1 307 ? 42.553 7.481 -27.072 1.00 50.38 307 PRO A CA 1
ATOM 2407 C C . PRO A 1 307 ? 43.074 6.504 -26.022 1.00 50.38 307 PRO A C 1
ATOM 2409 O O . PRO A 1 307 ? 42.515 6.434 -24.925 1.00 50.38 307 PRO A O 1
ATOM 2412 N N . VAL A 1 308 ? 44.098 5.728 -26.382 1.00 52.72 308 VAL A N 1
ATOM 2413 C CA . VAL A 1 308 ? 44.873 4.967 -25.406 1.00 52.72 308 VAL A CA 1
ATOM 2414 C C . VAL A 1 308 ? 45.280 6.001 -24.365 1.00 52.72 308 VAL A C 1
ATOM 2416 O O . VAL A 1 308 ? 45.938 6.983 -24.714 1.00 52.72 308 VAL A O 1
ATOM 2419 N N . GLN A 1 309 ? 44.801 5.865 -23.126 1.00 48.75 309 GLN A N 1
ATOM 2420 C CA . GLN A 1 309 ? 45.479 6.541 -22.033 1.00 48.75 309 GLN A CA 1
ATOM 2421 C C . GLN A 1 309 ? 46.885 5.969 -22.097 1.00 48.75 309 GLN A C 1
ATOM 2423 O O . GLN A 1 309 ? 47.064 4.782 -21.836 1.00 48.75 309 GLN A O 1
ATOM 2428 N N . ALA A 1 310 ? 47.833 6.767 -22.594 1.00 40.94 310 ALA A N 1
ATOM 2429 C CA . ALA A 1 310 ? 49.228 6.476 -22.368 1.00 40.94 310 ALA A CA 1
ATOM 2430 C C . ALA A 1 310 ? 49.313 6.288 -20.857 1.00 40.94 310 ALA A C 1
ATOM 2432 O O . ALA A 1 310 ? 48.972 7.204 -20.107 1.00 40.94 310 ALA A O 1
ATOM 2433 N N . GLU A 1 311 ? 49.606 5.063 -20.426 1.00 41.16 311 GLU A N 1
ATOM 2434 C CA . GLU A 1 311 ? 50.143 4.874 -19.093 1.00 41.16 311 GLU A CA 1
ATOM 2435 C C . GLU A 1 311 ? 51.277 5.889 -19.004 1.00 41.16 311 GLU A C 1
ATOM 2437 O O . GLU A 1 311 ? 52.130 5.923 -19.896 1.00 41.16 311 GLU A O 1
ATOM 2442 N N . ASP A 1 312 ? 51.197 6.794 -18.029 1.00 42.56 312 ASP A N 1
ATOM 2443 C CA . ASP A 1 312 ? 52.302 7.671 -17.686 1.00 42.56 312 ASP A CA 1
ATOM 2444 C C . ASP A 1 312 ? 53.484 6.744 -17.378 1.00 42.56 312 ASP A C 1
ATOM 2446 O O . ASP A 1 312 ? 53.609 6.195 -16.283 1.00 42.56 312 ASP A O 1
ATOM 2450 N N . SER A 1 313 ? 54.302 6.475 -18.396 1.00 40.84 313 SER A N 1
ATOM 2451 C CA . SER A 1 313 ? 55.592 5.848 -18.222 1.00 40.84 313 SER A CA 1
ATOM 2452 C C . SER A 1 313 ? 56.455 6.910 -17.561 1.00 40.84 313 SER A C 1
ATOM 2454 O O . SER A 1 313 ? 57.073 7.734 -18.238 1.00 40.84 313 SER A O 1
ATOM 2456 N N . ASP A 1 314 ? 56.463 6.899 -16.232 1.00 44.69 314 ASP A N 1
ATOM 2457 C CA . ASP A 1 314 ? 57.494 7.506 -15.391 1.00 44.69 314 ASP A CA 1
ATOM 2458 C C . ASP A 1 314 ? 58.843 6.786 -15.625 1.00 44.69 314 ASP A C 1
ATOM 2460 O O . ASP A 1 314 ? 59.457 6.228 -14.719 1.00 44.69 314 ASP A O 1
ATOM 2464 N N . GLU A 1 315 ? 59.315 6.778 -16.867 1.00 45.88 315 GLU A N 1
ATOM 2465 C CA . GLU A 1 315 ? 60.677 6.424 -17.247 1.00 45.88 315 GLU A CA 1
ATOM 2466 C C . GLU A 1 315 ? 61.207 7.560 -18.112 1.00 45.88 315 GLU A C 1
ATOM 2468 O O . GLU A 1 315 ? 61.131 7.511 -19.332 1.00 45.88 315 GLU A O 1
ATOM 2473 N N . ASP A 1 316 ? 61.652 8.628 -17.452 1.00 42.34 316 ASP A N 1
ATOM 2474 C CA . ASP A 1 316 ? 62.826 9.404 -17.859 1.00 42.34 316 ASP A CA 1
ATOM 2475 C C . ASP A 1 316 ? 63.074 10.527 -16.843 1.00 42.34 316 ASP A C 1
ATOM 2477 O O . ASP A 1 316 ? 62.639 11.663 -17.014 1.00 42.34 316 ASP A O 1
ATOM 2481 N N . TYR A 1 317 ? 63.826 10.219 -15.784 1.00 38.28 317 TYR A N 1
ATOM 2482 C CA . TYR A 1 317 ? 64.672 11.218 -15.130 1.00 38.28 317 TYR A CA 1
ATOM 2483 C C . TYR A 1 317 ? 66.007 10.579 -14.734 1.00 38.28 317 TYR A C 1
ATOM 2485 O O . TYR A 1 317 ? 66.086 9.774 -13.805 1.00 38.28 317 TYR A O 1
ATOM 2493 N N . TYR A 1 318 ? 67.033 10.948 -15.507 1.00 42.88 318 TYR A N 1
ATOM 2494 C CA . TYR A 1 318 ? 68.448 10.930 -15.130 1.00 42.88 318 TYR A CA 1
ATOM 2495 C C . TYR A 1 318 ? 68.708 11.795 -13.891 1.00 42.88 318 TYR A C 1
ATOM 2497 O O . TYR A 1 318 ? 68.084 12.879 -13.792 1.00 42.88 318 TYR A O 1
#

pLDDT: mean 74.8, std 20.49, range [25.06, 97.75]

Sequence (318 aa):
AAEEPPTVPKEKRGGSGGGPLYVQGYRPEVVKKTRHPKQVQKGLEAAFRKRQNLALKERRDEVVAALRRVAFEPLEDEGALRRLFTEVSEYLSQVGLSLGGSEDWADRLYIEEKKKGAESTLLFSDEELDIAEAAQKRMELMYNVDAWSTQLVVRVSSGQLLLTSGIEGTREDVLTRVLKRLDEDMRYHSELFDEPTSRLIMSRINEMGLPHSLHALDAQLLDNVAELLVLGMALLRGMSSGCIEQRMKAVRSVAAQKAVQSIEKVRTTVTPMRKVFVQARTQLGELLDQLLELLDQVNAAVTPHLPVQAEDSDEDYY

Foldseek 3Di:
DDDDDDDDDPPPPDPPPLDAPLDDDDDDDDDDDDQDQDDDDDDPVVVVLVVLVVLCLVCVVVLLVLLCCLLPPDDPALVSLVVNLVVSQVVCVVSPNHQVDPHQQLSSQQDWDDDVPDDTDRSADPVSSVSSNSSSLSSSLSSNQVSLQVVLVVLLVVLVCLLPVPDPDDLLVSLVVLLVSLLVLLVSLCVQPVDPSNVVSVVVCVVVVPHHCNVVSNVSSVVSSQSSLVSNLVSLVVLLVVVVVVVVVDDDQPSLVVNLVSLVVSLVSLVVVLVSDVVVDVVSNVSSVVSNVSSVVSCVVRVVPHPPPPPPPPPDDD

Radius of gyration: 29.38 Å; chains: 1; bounding box: 89×60×88 Å

Secondary structure (DSSP, 8-state):
-PPPPP-PPPP--------------PPPP-S-PPP------SSHHHHHHHHHHHHHHHTHHHHHHHHHHHHH----SHHHHHHHHHHHHHHHHHTT--TT-SS-HHHHH--EE--TTS--EESS-HHHHHHHHHHHHHHHHHHHHHHHHHHHHHHHHHHHHHHHS---S-HHHHHHHHHHHHHHHHHHHIIIIISHHHHHHHHHHHHTT----HHHHHHHHHHHHHHHHHHHHHHHHHHHHHHHHHTTT---HHHHHHHHHHHHHHHHHHHHHHHHHHHH-HHHHHHHHHHHHHHHHHHHHHGGGS------------

Organism: NCBI:txid1460289